Protein AF-D8R2T7-F1 (afdb_monomer)

Mean predicted aligned error: 18.32 Å

Organism: Selaginella moellendorffii (NCBI:txid88036)

Nearest PDB structures (foldseek):
  3bvo-assembly1_A  TM=9.386E-01  e=1.937E-04  Homo sapiens
  1fpo-assembly1_A  TM=8.663E-01  e=1.730E-04  Escherichia coli
  3uo2-assembly1_A  TM=8.868E-01  e=2.296E-04  Saccharomyces cerevisiae S288C
  3uo3-assembly2_B  TM=8.600E-01  e=2.169E-04  Saccharomyces cerevisiae S288C
  3uo3-assembly1_A  TM=9.373E-01  e=2.929E-03  Saccharomyces cerevisiae S288C

InterPro domains:
  IPR004640 Co-chaperone Hsc20 [PTHR14021] (2-124)
  IPR004640 Co-chaperone Hsc20 [TIGR00714] (3-123)
  IPR009073 Co-chaperone HscB, C-terminal oligomerisation domain [PF07743] (50-120)
  IPR036386 HscB, C-terminal domain superfamily [G3DSA:1.20.1280.20] (43-125)
  IPR036386 HscB, C-terminal domain superfamily [SSF47144] (43-126)
  IPR036869 Chaperone J-domain superfamily [G3DSA:1.10.287.110] (1-42)

Solvent-accessible surface area (backbone atoms only — not comparable to full-atom values): 14308 Å² total; per-residue (Å²): 132,82,53,73,71,56,51,50,54,52,50,53,53,52,48,51,54,52,49,53,49,58,35,64,70,36,70,64,53,33,51,53,52,52,36,44,73,73,71,44,83,74,63,88,82,58,74,77,80,49,68,69,59,45,52,54,51,50,54,51,50,52,52,58,68,71,54,83,50,69,66,61,50,50,54,51,42,52,55,42,50,52,53,39,52,52,33,52,51,52,24,56,52,22,58,73,69,67,36,62,67,62,25,49,53,26,50,54,54,38,52,52,41,50,50,52,45,50,54,49,52,53,55,53,50,53,53,50,51,52,54,53,54,51,50,50,51,56,49,53,51,55,51,47,63,53,45,53,76,67,47,67,86,63,77,85,74,84,90,85,78,90,76,90,82,78,93,80,86,84,89,78,88,76,92,73,85,83,73,88,74,80,83,78,84,81,75,90,75,90,74,82,82,80,62,77,69,62,69,58,60,61,67,77,72,63,78,69,95,84,74,86,79,56,76,71,56,58,54,56,54,60,61,56,64,70,70,77,77,123

Sequence (230 aa):
MKSSKEQEYSADQSSQVINAYQVLLKPLSRATYLLETFGVDVEEEGTVTDPEILMEVMEMQETISSCSDSNKLQALKEKSHSRMLDYQKTFAEAMKRSDLDAAKEAVQRMSYFHRIINTIIQKLSRKLCATFQCNKKKRSSRTKQMLERILEPVVLLQPLLLLDPPLYELSIEGEGAIGVGGVPKETKNKKQPLGLQEVFGFALTWPKSGESISLSEVKKLSSRSNRSVE

pLDDT: mean 70.03, std 22.51, range [30.61, 96.19]

Radius of gyration: 30.17 Å; Cα contacts (8 Å, |Δi|>4): 77; chains: 1; bounding box: 93×41×63 Å

Secondary structure (DSSP, 8-state):
---HHHHHHHHHHHHHHHHHHHHHHSHHHHHHHHHHHTT----TT-----HHHHHHHHHHHHHHHH---HHHHHHHHHHHHHHHHHHHHHHHHHHHTT-HHHHHHHHHHHHHHHHHHHHHHHHHHHHHHHHHHHHHHHHHHHHHHHHHHHHTTTTTS-----------------------PPPP-------PPPPHHHHHHHHTSPPPTT----HHHHHHHHHHHTTS--

Structure (mmCIF, N/CA/C/O backbone):
data_AF-D8R2T7-F1
#
_entry.id   AF-D8R2T7-F1
#
loop_
_atom_site.group_PDB
_atom_site.id
_atom_site.type_symbol
_atom_site.label_atom_id
_atom_site.label_alt_id
_atom_site.label_comp_id
_atom_site.label_asym_id
_atom_site.label_entity_id
_atom_site.label_seq_id
_atom_site.pdbx_PDB_ins_code
_atom_site.Cartn_x
_atom_site.Cartn_y
_atom_site.Cartn_z
_atom_site.occupancy
_atom_site.B_iso_or_equiv
_atom_site.auth_seq_id
_atom_site.auth_comp_id
_atom_site.auth_asym_id
_atom_site.auth_atom_id
_atom_site.pdbx_PDB_model_num
ATOM 1 N N . MET A 1 1 ? -3.024 8.366 43.008 1.00 64.31 1 MET A N 1
ATOM 2 C CA . MET A 1 1 ? -2.487 7.691 41.805 1.00 64.31 1 MET A CA 1
ATOM 3 C C . MET A 1 1 ? -3.535 6.709 41.304 1.00 64.31 1 MET A C 1
ATOM 5 O O . MET A 1 1 ? -4.256 6.178 42.138 1.00 64.31 1 MET A O 1
ATOM 9 N N . LYS A 1 2 ? -3.677 6.523 39.987 1.00 75.31 2 LYS A N 1
ATOM 10 C CA . LYS A 1 2 ? -4.661 5.587 39.407 1.00 75.31 2 LYS A CA 1
ATOM 11 C C . LYS A 1 2 ? -4.311 4.139 39.764 1.00 75.31 2 LYS A C 1
ATOM 13 O O . LYS A 1 2 ? -3.125 3.836 39.897 1.00 75.31 2 LYS A O 1
ATOM 18 N N . SER A 1 3 ? -5.312 3.268 39.896 1.00 90.44 3 SER A N 1
ATOM 19 C CA . SER A 1 3 ? -5.106 1.840 40.198 1.00 90.44 3 SER A CA 1
ATOM 20 C C . SER A 1 3 ? -4.360 1.135 39.058 1.00 90.44 3 SER A C 1
ATOM 22 O O . SER A 1 3 ? -4.561 1.484 37.899 1.00 90.44 3 SER A O 1
ATOM 24 N N . SER A 1 4 ? -3.532 0.127 39.356 1.00 89.75 4 SER A N 1
ATOM 25 C CA . SER A 1 4 ? -2.781 -0.638 38.339 1.00 89.75 4 SER A CA 1
ATOM 26 C C . SER A 1 4 ? -3.697 -1.199 37.241 1.00 89.75 4 SER A C 1
ATOM 28 O O . SER A 1 4 ? -3.397 -1.059 36.060 1.00 89.75 4 SER A O 1
ATOM 30 N N . LYS A 1 5 ? -4.878 -1.699 37.618 1.00 90.81 5 LYS A N 1
ATOM 31 C CA . LYS A 1 5 ? -5.877 -2.219 36.675 1.00 90.81 5 LYS A CA 1
ATOM 32 C C . LYS A 1 5 ? -6.488 -1.133 35.781 1.00 90.81 5 LYS A C 1
ATOM 34 O O . LYS A 1 5 ? -6.787 -1.368 34.619 1.00 90.81 5 LYS A O 1
ATOM 39 N N . GLU A 1 6 ? -6.660 0.076 36.313 1.00 91.69 6 GLU A N 1
ATOM 40 C CA . GLU A 1 6 ? -7.132 1.232 35.539 1.00 91.69 6 GLU A CA 1
ATOM 41 C C . GLU A 1 6 ? -6.055 1.722 34.560 1.00 91.69 6 GLU A C 1
ATOM 43 O O . GLU A 1 6 ? -6.371 2.123 33.442 1.00 91.69 6 GLU A O 1
ATOM 48 N N . GLN A 1 7 ? -4.780 1.668 34.962 1.00 91.75 7 GLN A N 1
ATOM 49 C CA . GLN A 1 7 ? -3.654 2.006 34.091 1.00 91.75 7 GLN A CA 1
ATOM 50 C C . GLN A 1 7 ? -3.533 1.022 32.923 1.00 91.75 7 GLN A C 1
ATOM 52 O O . GLN A 1 7 ? -3.373 1.467 31.791 1.00 91.75 7 GLN A O 1
ATOM 57 N N . GLU A 1 8 ? -3.674 -0.279 33.185 1.00 93.62 8 GLU A N 1
ATOM 58 C CA . GLU A 1 8 ? -3.660 -1.336 32.166 1.00 93.62 8 GLU A CA 1
ATOM 59 C C . GLU A 1 8 ? -4.801 -1.154 31.157 1.00 93.62 8 GLU A C 1
ATOM 61 O O . GLU A 1 8 ? -4.544 -0.957 29.971 1.00 93.62 8 GLU A O 1
ATOM 66 N N . TYR A 1 9 ? -6.052 -1.048 31.623 1.00 94.38 9 TYR A N 1
ATOM 67 C CA . TYR A 1 9 ? -7.187 -0.797 30.727 1.00 94.38 9 TYR A CA 1
ATOM 68 C C . TYR A 1 9 ? -7.039 0.503 29.932 1.00 94.38 9 TYR A C 1
ATOM 70 O O . TYR A 1 9 ? -7.391 0.560 28.753 1.00 94.38 9 TYR A O 1
ATOM 78 N N . SER A 1 10 ? -6.522 1.565 30.555 1.00 93.62 10 SER A N 1
ATOM 79 C CA . SER A 1 10 ? -6.279 2.829 29.860 1.00 93.62 10 SER A CA 1
ATOM 80 C C . SER A 1 10 ? -5.204 2.687 28.780 1.00 93.62 10 SER A C 1
ATOM 82 O O . SER A 1 10 ? -5.339 3.302 27.720 1.00 93.62 10 SER A O 1
ATOM 84 N N . ALA A 1 11 ? -4.142 1.920 29.035 1.00 93.50 11 ALA A N 1
ATOM 85 C CA . ALA A 1 11 ? -3.083 1.660 28.068 1.00 93.50 11 ALA A CA 1
ATOM 86 C C . ALA A 1 11 ? -3.607 0.823 26.892 1.00 93.50 11 ALA A C 1
ATOM 88 O O . ALA A 1 11 ? -3.391 1.200 25.739 1.00 93.50 11 ALA A O 1
ATOM 89 N N . ASP A 1 12 ? -4.386 -0.222 27.172 1.00 95.81 12 ASP A N 1
ATOM 90 C CA . ASP A 1 12 ? -4.986 -1.089 26.157 1.00 95.81 12 ASP A CA 1
ATOM 91 C C . ASP A 1 12 ? -5.914 -0.309 25.229 1.00 95.81 12 ASP A C 1
ATOM 93 O O . ASP A 1 12 ? -5.755 -0.351 24.008 1.00 95.81 12 ASP A O 1
ATOM 97 N N . GLN A 1 13 ? -6.839 0.472 25.789 1.00 95.00 13 GLN A N 1
ATOM 98 C CA . GLN A 1 13 ? -7.761 1.294 25.003 1.00 95.00 13 GLN A CA 1
ATOM 99 C C . GLN A 1 13 ? -7.020 2.347 24.172 1.00 95.00 13 GLN A C 1
ATOM 101 O O . GLN A 1 13 ? -7.340 2.563 23.003 1.00 95.00 13 GLN A O 1
ATOM 106 N N . SER A 1 14 ? -5.977 2.961 24.738 1.00 95.50 14 SER A N 1
ATOM 107 C CA . SER A 1 14 ? -5.137 3.904 23.991 1.00 95.50 14 SER A CA 1
ATOM 108 C C . SER A 1 14 ? -4.432 3.212 22.822 1.00 95.50 14 SER A C 1
ATOM 110 O O . SER A 1 14 ? -4.383 3.761 21.721 1.00 95.50 14 SER A O 1
ATOM 112 N N . SER A 1 15 ? -3.938 1.988 23.029 1.00 95.50 15 SER A N 1
ATOM 113 C CA . SER A 1 15 ? -3.302 1.196 21.975 1.00 95.50 15 SER A CA 1
ATOM 114 C C . SER A 1 15 ? -4.281 0.856 20.846 1.00 95.50 15 SER A C 1
ATOM 116 O O . SER A 1 15 ? -3.937 1.014 19.676 1.00 95.50 15 SER A O 1
ATOM 118 N N . GLN A 1 16 ? -5.527 0.489 21.172 1.00 95.50 16 GLN A N 1
ATOM 119 C CA . GLN A 1 16 ? -6.563 0.172 20.185 1.00 95.50 16 GLN A CA 1
ATOM 120 C C . GLN A 1 16 ? -6.889 1.378 19.302 1.00 95.50 16 GLN A C 1
ATOM 122 O O . GLN A 1 16 ? -6.947 1.249 18.079 1.00 95.50 16 GLN A O 1
ATOM 127 N N . VAL A 1 17 ? -7.030 2.565 19.899 1.00 96.19 17 VAL A N 1
ATOM 128 C CA . VAL A 1 17 ? -7.274 3.809 19.153 1.00 96.19 17 VAL A CA 1
ATOM 129 C C . VAL A 1 17 ? -6.107 4.128 18.219 1.00 96.19 17 VAL A C 1
ATOM 131 O O . VAL A 1 17 ? -6.325 4.469 17.056 1.00 96.19 17 VAL A O 1
ATOM 134 N N . ILE A 1 18 ? -4.868 3.986 18.695 1.00 95.38 18 ILE A N 1
ATOM 135 C CA . ILE A 1 18 ? -3.670 4.218 17.877 1.00 95.38 18 ILE A CA 1
ATOM 136 C C . ILE A 1 18 ? -3.614 3.225 16.713 1.00 95.38 18 ILE A C 1
ATOM 138 O O . ILE A 1 18 ? -3.347 3.628 15.581 1.00 95.38 18 ILE A O 1
ATOM 142 N N . ASN A 1 19 ? -3.902 1.950 16.963 1.00 93.81 19 ASN A N 1
ATOM 143 C CA . ASN A 1 19 ? -3.900 0.914 15.934 1.00 93.81 19 ASN A CA 1
ATOM 144 C C . ASN A 1 19 ? -4.968 1.188 14.869 1.00 93.81 19 ASN A C 1
ATOM 146 O O . ASN A 1 19 ? -4.650 1.219 13.680 1.00 93.81 19 ASN A O 1
ATOM 150 N N . ALA A 1 20 ? -6.206 1.481 15.279 1.00 94.62 20 ALA A N 1
ATOM 151 C CA . ALA A 1 20 ? -7.285 1.844 14.362 1.00 94.62 20 ALA A CA 1
ATOM 152 C C . ALA A 1 20 ? -6.915 3.075 13.521 1.00 94.62 20 ALA A C 1
ATOM 154 O O . ALA A 1 20 ? -7.094 3.084 12.302 1.00 94.62 20 ALA A O 1
ATOM 155 N N . TYR A 1 21 ? -6.320 4.090 14.149 1.00 95.44 21 TYR A N 1
ATOM 156 C CA . TYR A 1 21 ? -5.827 5.268 13.446 1.00 95.44 21 TYR A CA 1
ATOM 157 C C . TYR A 1 21 ? -4.768 4.909 12.392 1.00 95.44 21 TYR A C 1
ATOM 159 O O . TYR A 1 21 ? -4.873 5.344 11.246 1.00 95.44 21 TYR A O 1
ATOM 167 N N . GLN A 1 22 ? -3.774 4.084 12.735 1.00 93.38 22 GLN A N 1
ATOM 168 C CA . GLN A 1 22 ? -2.722 3.672 11.799 1.00 93.38 22 GLN A CA 1
ATOM 169 C C . GLN A 1 22 ? -3.266 2.888 10.597 1.00 93.38 22 GLN A C 1
ATOM 171 O O . GLN A 1 22 ? -2.797 3.105 9.475 1.00 93.38 22 GLN A O 1
ATOM 176 N N . VAL A 1 23 ? -4.255 2.016 10.818 1.00 92.94 23 VAL A N 1
ATOM 177 C CA . VAL A 1 23 ? -4.920 1.241 9.757 1.00 92.94 23 VAL A CA 1
ATOM 178 C C . VAL A 1 23 ? -5.700 2.164 8.822 1.00 92.94 23 VAL A C 1
ATOM 180 O O . VAL A 1 23 ? -5.522 2.105 7.607 1.00 92.94 23 VAL A O 1
ATOM 183 N N . LEU A 1 24 ? -6.514 3.070 9.369 1.00 94.00 24 LEU A N 1
ATOM 184 C CA . LEU A 1 24 ? -7.375 3.956 8.578 1.00 94.00 24 LEU A CA 1
ATOM 185 C C . LEU A 1 24 ? -6.608 5.069 7.846 1.00 94.00 24 LEU A C 1
ATOM 187 O O . LEU A 1 24 ? -7.094 5.599 6.839 1.00 94.00 24 LEU A O 1
ATOM 191 N N . LEU A 1 25 ? -5.413 5.418 8.330 1.00 93.88 25 LEU A N 1
ATOM 192 C CA . LEU A 1 25 ? -4.555 6.445 7.739 1.00 93.88 25 LEU A CA 1
ATOM 193 C C . LEU A 1 25 ? -3.968 6.009 6.390 1.00 93.88 25 LEU A C 1
ATOM 195 O O . LEU A 1 25 ? -3.890 6.811 5.458 1.00 93.88 25 LEU A O 1
ATOM 199 N N . LYS A 1 26 ? -3.531 4.751 6.272 1.00 91.75 26 LYS A N 1
ATOM 200 C CA . LYS A 1 26 ? -2.878 4.241 5.059 1.00 91.75 26 LYS A CA 1
ATOM 201 C C . LYS A 1 26 ? -3.930 3.711 4.078 1.00 91.75 26 LYS A C 1
ATOM 203 O O . LYS A 1 26 ? -4.723 2.858 4.463 1.00 91.75 26 LYS A O 1
ATOM 208 N N . PRO A 1 27 ? -3.924 4.128 2.797 1.00 92.19 27 PRO A N 1
ATOM 209 C CA . PRO A 1 27 ? -4.962 3.729 1.845 1.00 92.19 27 PRO A CA 1
ATOM 210 C C . PRO A 1 27 ? -4.987 2.219 1.581 1.00 92.19 27 PRO A C 1
ATOM 212 O O . PRO A 1 27 ? -6.070 1.669 1.435 1.00 92.19 27 PRO A O 1
ATOM 215 N N . LEU A 1 28 ? -3.822 1.557 1.561 1.00 92.44 28 LEU A N 1
ATOM 216 C CA . LEU A 1 28 ? -3.728 0.105 1.383 1.00 92.44 28 LEU A CA 1
ATOM 217 C C . LEU A 1 28 ? -4.307 -0.646 2.590 1.00 92.44 28 LEU A C 1
ATOM 219 O O . LEU A 1 28 ? -5.241 -1.414 2.420 1.00 92.44 28 LEU A O 1
ATOM 223 N N . SER A 1 29 ? -3.825 -0.357 3.805 1.00 92.38 29 SER A N 1
ATOM 224 C CA . SER A 1 29 ? -4.319 -0.992 5.038 1.00 92.38 29 SER A CA 1
ATOM 225 C C . SER A 1 29 ? -5.812 -0.747 5.259 1.00 92.38 29 SER A C 1
ATOM 227 O O . SER A 1 29 ? -6.541 -1.658 5.632 1.00 92.38 29 SER A O 1
ATOM 229 N N . ARG A 1 30 ? -6.292 0.466 4.959 1.00 94.81 30 ARG A N 1
ATOM 230 C CA . ARG A 1 30 ? -7.720 0.786 4.991 1.00 94.81 30 ARG A CA 1
ATOM 231 C C . ARG A 1 30 ? -8.515 -0.049 3.989 1.00 94.81 30 ARG A C 1
ATOM 233 O O . ARG A 1 30 ? -9.594 -0.510 4.333 1.00 94.81 30 ARG A O 1
ATOM 240 N N . ALA A 1 31 ? -8.021 -0.215 2.763 1.00 93.31 31 ALA A N 1
ATOM 241 C CA . ALA A 1 31 ? -8.708 -0.999 1.741 1.00 93.31 31 ALA A CA 1
ATOM 242 C C . ALA A 1 31 ? -8.787 -2.488 2.119 1.00 93.31 31 ALA A C 1
ATOM 244 O O . ALA A 1 31 ? -9.866 -3.068 2.025 1.00 93.31 31 ALA A O 1
ATOM 245 N N . THR A 1 32 ? -7.693 -3.067 2.626 1.00 92.44 32 THR A N 1
ATOM 246 C CA . THR A 1 32 ? -7.664 -4.442 3.150 1.00 92.44 32 THR A CA 1
ATOM 247 C C . THR A 1 32 ? -8.664 -4.624 4.292 1.00 92.44 32 THR A C 1
ATOM 249 O O . THR A 1 32 ? -9.537 -5.479 4.205 1.00 92.44 32 THR A O 1
ATOM 252 N N . TYR A 1 33 ? -8.632 -3.746 5.300 1.00 93.50 33 TYR A N 1
ATOM 253 C CA . TYR A 1 33 ? -9.554 -3.801 6.441 1.00 93.50 33 TYR A CA 1
ATOM 254 C C . TYR A 1 33 ? -11.031 -3.685 6.029 1.00 93.50 33 TYR A C 1
ATOM 256 O O . TYR A 1 33 ? -11.912 -4.345 6.586 1.00 93.50 33 TYR A O 1
ATOM 264 N N . LEU A 1 34 ? -11.326 -2.843 5.033 1.00 93.25 34 LEU A N 1
ATOM 265 C CA . LEU A 1 34 ? -12.677 -2.745 4.489 1.00 93.25 34 LEU A CA 1
ATOM 266 C C . LEU A 1 34 ? -13.114 -4.079 3.874 1.00 93.25 34 LEU A C 1
ATOM 268 O O . LEU A 1 34 ? -14.211 -4.530 4.181 1.00 93.25 34 LEU A O 1
ATOM 272 N N . LEU A 1 35 ? -12.272 -4.730 3.069 1.00 92.12 35 LEU A N 1
ATOM 273 C CA . LEU A 1 35 ? -12.588 -6.035 2.472 1.00 92.12 35 LEU A CA 1
ATOM 274 C C . LEU A 1 35 ? -12.759 -7.140 3.523 1.00 92.12 35 LEU A C 1
ATOM 276 O O . LEU A 1 35 ? -13.721 -7.905 3.438 1.00 92.12 35 LEU A O 1
ATOM 280 N N . GLU A 1 36 ? -11.916 -7.157 4.558 1.00 92.00 36 GLU A N 1
ATOM 281 C CA . GLU A 1 36 ? -12.051 -8.070 5.701 1.00 92.00 36 GLU A CA 1
ATOM 282 C C . GLU A 1 36 ? -13.411 -7.910 6.393 1.00 92.00 36 GLU A C 1
ATOM 284 O O . GLU A 1 36 ? -14.061 -8.896 6.741 1.00 92.00 36 GLU A O 1
ATOM 289 N N . THR A 1 37 ? -13.891 -6.668 6.528 1.00 91.25 37 THR A N 1
ATOM 290 C CA . THR A 1 37 ? -15.213 -6.370 7.107 1.00 91.25 37 THR A CA 1
ATOM 291 C C . THR A 1 37 ? -16.355 -6.949 6.259 1.00 91.25 37 THR A C 1
ATOM 293 O O . THR A 1 37 ? -17.383 -7.352 6.802 1.00 91.25 37 THR A O 1
ATOM 296 N N . PHE A 1 38 ? -16.173 -7.051 4.939 1.00 89.81 38 PHE A N 1
ATOM 297 C CA . PHE A 1 38 ? -17.111 -7.716 4.023 1.00 89.81 38 PHE A CA 1
ATOM 298 C C . PHE A 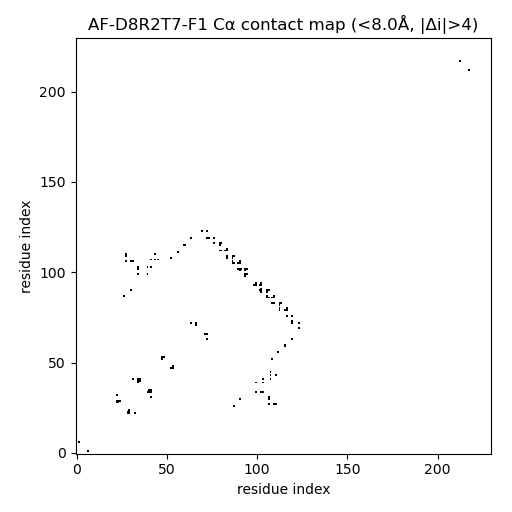1 38 ? -16.917 -9.242 3.949 1.00 89.81 38 PHE A C 1
ATOM 300 O O . PHE A 1 38 ? -17.612 -9.911 3.186 1.00 89.81 38 PHE A O 1
ATOM 307 N N . GLY A 1 39 ? -16.011 -9.812 4.751 1.00 88.50 39 GLY A N 1
ATOM 308 C CA . GLY A 1 39 ? -15.727 -11.247 4.783 1.00 88.50 39 GLY A CA 1
ATOM 309 C C . GLY A 1 39 ? -14.828 -11.734 3.646 1.00 88.50 39 GLY A C 1
ATOM 310 O O . GLY A 1 39 ? -14.713 -12.943 3.445 1.00 88.50 39 GLY A O 1
ATOM 311 N N . VAL A 1 40 ? -14.197 -10.817 2.907 1.00 85.31 40 VAL A N 1
ATOM 312 C CA . VAL A 1 40 ? -13.214 -11.137 1.871 1.00 85.31 40 VAL A CA 1
ATOM 313 C C . VAL A 1 40 ? -11.828 -11.015 2.476 1.00 85.31 40 VAL A C 1
ATOM 315 O O . VAL A 1 40 ? -11.336 -9.916 2.712 1.00 85.31 40 VAL A O 1
ATOM 318 N N . ASP A 1 41 ? -11.196 -12.161 2.707 1.00 79.06 41 ASP A N 1
ATOM 319 C CA . ASP A 1 41 ? -9.811 -12.192 3.156 1.00 79.06 41 ASP A CA 1
ATOM 320 C C . ASP A 1 41 ? -8.876 -11.945 1.963 1.00 79.06 41 ASP A C 1
ATOM 322 O O . ASP A 1 41 ? -8.976 -12.592 0.905 1.00 79.06 41 ASP A O 1
ATOM 326 N N . VAL A 1 42 ? -7.995 -10.962 2.117 1.00 73.94 42 VAL A N 1
ATOM 327 C CA . VAL A 1 42 ? -6.965 -10.630 1.138 1.00 73.94 42 VAL A CA 1
ATOM 328 C C . VAL A 1 42 ? -5.643 -11.008 1.768 1.00 73.94 42 VAL A C 1
ATOM 330 O O . VAL A 1 42 ? -5.071 -10.235 2.530 1.00 73.94 42 VAL A O 1
ATOM 333 N N . GLU A 1 43 ? -5.149 -12.200 1.434 1.00 68.94 43 GLU A N 1
ATOM 334 C CA . GLU A 1 43 ? -3.806 -12.604 1.836 1.00 68.94 43 GLU A CA 1
ATOM 335 C C . GLU A 1 43 ? -2.801 -11.557 1.349 1.00 68.94 43 GLU A C 1
ATOM 337 O O . GLU A 1 43 ? -2.569 -11.403 0.146 1.00 68.94 43 GLU A O 1
ATOM 342 N N . GLU A 1 44 ? -2.188 -10.834 2.288 1.00 59.53 44 GLU A N 1
ATOM 343 C CA . GLU A 1 44 ? -1.161 -9.844 1.968 1.00 59.53 44 GLU A CA 1
ATOM 344 C C . GLU A 1 44 ? 0.027 -10.509 1.255 1.00 59.53 44 GLU A C 1
ATOM 346 O O . GLU A 1 44 ? 0.647 -9.899 0.387 1.00 59.53 44 GLU A O 1
ATOM 351 N N . GLU A 1 45 ? 0.321 -11.778 1.557 1.00 56.69 45 GLU A N 1
ATOM 352 C CA . GLU A 1 45 ? 1.366 -12.595 0.919 1.00 56.69 45 GLU A CA 1
ATOM 353 C C . GLU A 1 45 ? 0.898 -13.350 -0.335 1.00 56.69 45 GLU A C 1
ATOM 355 O O . GLU A 1 45 ? 1.660 -14.141 -0.892 1.00 56.69 45 GLU A O 1
ATOM 360 N N . GLY A 1 46 ? -0.318 -13.078 -0.818 1.00 54.00 46 GLY A N 1
ATOM 361 C CA . GLY A 1 46 ? -0.899 -13.742 -1.979 1.00 54.00 46 GLY A CA 1
ATOM 362 C C . GLY A 1 46 ? 0.048 -13.744 -3.182 1.00 54.00 46 GLY A C 1
ATOM 363 O O . GLY A 1 46 ? 0.495 -12.694 -3.666 1.00 54.00 46 GLY A O 1
ATOM 364 N N . THR A 1 47 ? 0.358 -14.952 -3.658 1.00 56.25 47 THR A N 1
ATOM 365 C CA . THR A 1 47 ? 1.104 -15.171 -4.902 1.00 56.25 47 THR A CA 1
ATOM 366 C C . THR A 1 47 ? 0.368 -14.451 -6.028 1.00 56.25 47 THR A C 1
ATOM 368 O O . THR A 1 47 ? -0.854 -14.551 -6.113 1.00 56.25 47 THR A O 1
ATOM 371 N N . VAL A 1 48 ? 1.091 -13.700 -6.868 1.00 60.81 48 VAL A N 1
ATOM 372 C CA . VAL A 1 48 ? 0.499 -13.041 -8.041 1.00 60.81 48 VAL A CA 1
ATOM 373 C C . VAL A 1 48 ? -0.114 -14.131 -8.919 1.00 60.81 48 VAL A C 1
ATOM 375 O O . VAL A 1 48 ? 0.612 -14.903 -9.540 1.00 60.81 48 VAL A O 1
ATOM 378 N N . THR A 1 49 ? -1.440 -14.237 -8.929 1.00 65.56 49 THR A N 1
ATOM 379 C CA . THR A 1 49 ? -2.149 -15.226 -9.750 1.00 65.56 49 THR A CA 1
ATOM 380 C C . THR A 1 49 ? -2.344 -14.739 -11.180 1.00 65.56 49 THR A C 1
ATOM 382 O O . THR A 1 49 ? -2.490 -15.556 -12.083 1.00 65.56 49 THR A O 1
ATOM 385 N N . ASP A 1 50 ? -2.320 -13.422 -11.390 1.00 76.56 50 ASP A N 1
ATOM 386 C CA . ASP A 1 50 ? -2.479 -12.807 -12.703 1.00 76.56 50 ASP A CA 1
ATOM 387 C C . ASP A 1 50 ? -1.130 -12.742 -13.454 1.00 76.56 50 ASP A C 1
ATOM 389 O O . ASP A 1 50 ? -0.217 -12.018 -13.029 1.00 76.56 50 ASP A O 1
ATOM 393 N N . PRO A 1 51 ? -0.973 -13.475 -14.573 1.00 80.69 51 PRO A N 1
ATOM 394 C CA . PRO A 1 51 ? 0.263 -13.476 -15.349 1.00 80.69 51 PRO A CA 1
ATOM 395 C C . PRO A 1 51 ? 0.621 -12.093 -15.910 1.00 80.69 51 PRO A C 1
ATOM 397 O O . PRO A 1 51 ? 1.808 -11.806 -16.075 1.00 80.69 51 PRO A O 1
ATOM 400 N N . GLU A 1 52 ? -0.359 -11.222 -16.1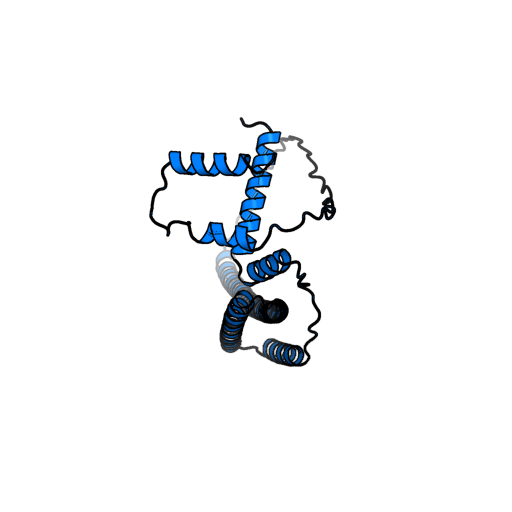72 1.00 81.25 52 GLU A N 1
ATOM 401 C CA . GLU A 1 52 ? -0.109 -9.878 -16.705 1.00 81.25 52 GLU A CA 1
ATOM 402 C C . GLU A 1 52 ? 0.608 -9.002 -15.669 1.00 81.25 52 GLU A C 1
ATOM 404 O O . GLU A 1 52 ? 1.662 -8.425 -15.951 1.00 81.25 52 GLU A O 1
ATOM 409 N N . ILE A 1 53 ? 0.105 -8.996 -14.431 1.00 76.56 53 ILE A N 1
ATOM 410 C CA . ILE A 1 53 ? 0.733 -8.282 -13.310 1.00 76.56 53 ILE A CA 1
ATOM 411 C C . ILE A 1 53 ? 2.124 -8.845 -13.026 1.00 76.56 53 ILE A C 1
ATOM 413 O O . ILE A 1 53 ? 3.053 -8.087 -12.745 1.00 76.56 53 ILE A O 1
ATOM 417 N N . LEU A 1 54 ? 2.286 -10.170 -13.069 1.00 83.88 54 LEU A N 1
ATOM 418 C CA . LEU A 1 54 ? 3.557 -10.803 -12.732 1.00 83.88 54 LEU A CA 1
ATOM 419 C C . LEU A 1 54 ? 4.673 -10.352 -13.680 1.00 83.88 54 LEU A C 1
ATOM 421 O O . LEU A 1 54 ? 5.748 -9.973 -13.213 1.00 83.88 54 LEU A O 1
ATOM 425 N N . MET A 1 55 ? 4.406 -10.337 -14.989 1.00 86.00 55 MET A N 1
ATOM 426 C CA . MET A 1 55 ? 5.362 -9.836 -15.980 1.00 86.00 55 MET A CA 1
ATOM 427 C C . MET A 1 55 ? 5.717 -8.369 -15.727 1.00 86.00 55 MET A C 1
ATOM 429 O O . MET A 1 55 ? 6.897 -8.021 -15.695 1.00 86.00 55 MET A O 1
ATOM 433 N N . GLU A 1 56 ? 4.716 -7.524 -15.467 1.00 84.38 56 GLU A N 1
ATOM 434 C CA . GLU A 1 56 ? 4.922 -6.101 -15.187 1.00 84.38 56 GLU A CA 1
ATOM 435 C C . GLU A 1 56 ? 5.800 -5.887 -13.941 1.00 84.38 56 GLU A C 1
ATOM 437 O O . GLU A 1 56 ? 6.717 -5.062 -13.928 1.00 84.38 56 GLU A O 1
ATOM 442 N N . VAL A 1 57 ? 5.550 -6.657 -12.878 1.00 84.75 57 VAL A N 1
ATOM 443 C CA . VAL A 1 57 ? 6.320 -6.600 -11.631 1.00 84.75 57 VAL A CA 1
ATOM 444 C C . VAL A 1 57 ? 7.759 -7.049 -11.857 1.00 84.75 57 VAL A C 1
ATOM 446 O O . VAL A 1 57 ? 8.673 -6.392 -11.355 1.00 84.75 57 VAL A O 1
ATOM 449 N N . MET A 1 58 ? 7.979 -8.125 -12.612 1.00 85.94 58 MET A N 1
ATOM 450 C CA . MET A 1 58 ? 9.323 -8.608 -12.935 1.00 85.94 58 MET A CA 1
ATOM 451 C C . MET A 1 58 ? 10.114 -7.576 -13.746 1.00 85.94 58 MET A C 1
ATOM 453 O O . MET A 1 58 ? 11.242 -7.250 -13.373 1.00 85.94 58 MET A O 1
ATOM 457 N N . GLU A 1 59 ? 9.513 -6.991 -14.784 1.00 87.69 59 GLU A N 1
ATOM 458 C CA . GLU A 1 59 ? 10.140 -5.944 -15.602 1.00 87.69 59 GLU A CA 1
ATOM 459 C C . GLU A 1 59 ? 10.497 -4.709 -14.756 1.00 87.69 59 GLU A C 1
ATOM 461 O O . GLU A 1 59 ? 11.607 -4.161 -14.831 1.00 87.69 59 GLU A O 1
ATOM 466 N N . MET A 1 60 ? 9.580 -4.282 -13.882 1.00 87.44 60 MET A N 1
ATOM 467 C CA . MET A 1 60 ? 9.839 -3.185 -12.952 1.00 87.44 60 MET A CA 1
ATOM 468 C C . MET A 1 60 ? 10.976 -3.525 -11.986 1.00 87.44 60 MET A C 1
ATOM 470 O O . MET A 1 60 ? 11.840 -2.681 -11.746 1.00 87.44 60 MET A O 1
ATOM 474 N N . GLN A 1 61 ? 11.022 -4.742 -11.443 1.00 88.25 61 GLN A N 1
ATOM 475 C CA . GLN A 1 61 ? 12.088 -5.182 -10.540 1.00 88.25 61 GLN A CA 1
ATOM 476 C C . GLN A 1 61 ? 13.454 -5.235 -11.232 1.00 88.25 61 GLN A C 1
ATOM 478 O O . GLN A 1 61 ? 14.443 -4.780 -10.650 1.00 88.25 61 GLN A O 1
ATOM 483 N N . GLU A 1 62 ? 13.523 -5.710 -12.473 1.00 88.31 62 GLU A N 1
ATOM 484 C CA . GLU A 1 62 ? 14.748 -5.697 -13.275 1.00 88.31 62 GLU A CA 1
ATOM 485 C C . GLU A 1 62 ? 15.226 -4.263 -13.535 1.00 88.31 62 GLU A C 1
ATOM 487 O O . GLU A 1 62 ? 16.398 -3.933 -13.311 1.00 88.31 62 GLU A O 1
ATOM 492 N N . THR A 1 63 ? 14.304 -3.372 -13.902 1.00 87.94 63 THR A N 1
ATOM 493 C CA . THR A 1 63 ? 14.586 -1.941 -14.082 1.00 87.94 63 THR A CA 1
ATOM 494 C C . THR A 1 63 ? 15.108 -1.315 -12.786 1.00 87.94 63 THR A C 1
ATOM 496 O O . THR A 1 63 ? 16.092 -0.572 -12.789 1.00 87.94 63 THR A O 1
ATOM 499 N N . ILE A 1 64 ? 14.501 -1.638 -11.640 1.00 89.94 64 ILE A N 1
ATOM 500 C CA . ILE A 1 64 ? 14.946 -1.152 -10.327 1.00 89.94 64 ILE A CA 1
ATOM 501 C C . ILE A 1 64 ? 16.329 -1.692 -9.997 1.00 89.94 64 ILE A C 1
ATOM 503 O O . ILE A 1 64 ? 17.138 -0.939 -9.459 1.00 89.94 64 ILE A O 1
ATOM 507 N N . SER A 1 65 ? 16.616 -2.960 -10.292 1.00 87.06 65 SER A N 1
ATOM 508 C CA . SER A 1 65 ? 17.896 -3.612 -10.003 1.00 87.06 65 SER A CA 1
ATOM 509 C C . SER A 1 65 ? 19.037 -3.009 -10.825 1.00 87.06 65 SER A C 1
ATOM 511 O O . SER A 1 65 ? 20.027 -2.543 -10.249 1.00 87.06 65 SER A O 1
ATOM 513 N N . SER A 1 66 ? 18.847 -2.893 -12.140 1.00 85.50 66 SER A N 1
ATOM 514 C CA . SER A 1 66 ? 19.826 -2.345 -13.088 1.00 85.50 66 SER A CA 1
ATOM 515 C C . SER A 1 66 ? 20.038 -0.833 -12.936 1.00 85.50 66 SER A C 1
ATOM 517 O O . SER A 1 66 ? 21.138 -0.322 -13.165 1.00 85.50 66 SER A O 1
ATOM 519 N N . CYS A 1 67 ? 19.025 -0.088 -12.481 1.00 86.12 67 CYS A N 1
ATOM 520 C CA . CYS A 1 67 ? 19.118 1.364 -12.387 1.00 86.12 67 CYS A CA 1
ATOM 521 C C . CYS A 1 67 ? 20.067 1.830 -11.267 1.00 86.12 67 CYS A C 1
ATOM 523 O O . CYS A 1 67 ? 19.794 1.711 -10.062 1.00 86.12 67 CYS A O 1
ATOM 525 N N . SER A 1 68 ? 21.179 2.442 -11.677 1.00 79.44 68 SER A N 1
ATOM 526 C CA . SER A 1 68 ? 22.188 3.042 -10.793 1.00 79.44 68 SER A CA 1
ATOM 527 C C . SER A 1 68 ? 22.013 4.552 -10.601 1.00 79.44 68 SER A C 1
ATOM 529 O O . SER A 1 68 ? 22.602 5.121 -9.681 1.00 79.44 68 SER A O 1
ATOM 531 N N . ASP A 1 69 ? 21.111 5.190 -11.344 1.00 87.25 69 ASP A N 1
ATOM 532 C CA . ASP A 1 69 ? 20.875 6.634 -11.269 1.00 87.25 69 ASP A CA 1
ATOM 533 C C . ASP A 1 69 ? 19.772 6.974 -10.260 1.00 87.25 69 ASP A C 1
ATOM 535 O O . ASP A 1 69 ? 18.671 6.426 -10.313 1.00 87.25 69 ASP A O 1
ATOM 539 N N . SER A 1 70 ? 20.042 7.899 -9.334 1.00 86.38 70 SER A N 1
ATOM 540 C CA . SER A 1 70 ? 19.048 8.322 -8.332 1.00 86.38 70 SER A CA 1
ATOM 541 C C . SER A 1 70 ? 17.864 9.070 -8.954 1.00 86.38 70 SER A C 1
ATOM 543 O O . SER A 1 70 ? 16.730 8.840 -8.546 1.00 86.38 70 SER A O 1
ATOM 545 N N . ASN A 1 71 ? 18.103 9.890 -9.983 1.00 88.50 71 ASN A N 1
ATOM 546 C CA . ASN A 1 71 ? 17.045 10.656 -10.654 1.00 88.50 71 ASN A CA 1
ATOM 547 C C . ASN A 1 71 ? 16.058 9.739 -11.393 1.00 88.50 71 ASN A C 1
ATOM 549 O O . ASN A 1 71 ? 14.849 9.915 -11.286 1.00 88.50 71 ASN A O 1
ATOM 553 N N . LYS A 1 72 ? 16.566 8.708 -12.083 1.00 89.19 72 LYS A N 1
ATOM 554 C CA . LYS A 1 72 ? 15.724 7.705 -12.754 1.00 89.19 72 LYS A CA 1
ATOM 555 C C . LYS A 1 72 ? 14.903 6.892 -11.748 1.00 89.19 72 LYS A C 1
ATOM 557 O O . LYS A 1 72 ? 13.722 6.660 -11.978 1.00 89.19 72 LYS A O 1
ATOM 562 N N . LEU A 1 73 ? 15.495 6.514 -10.608 1.00 89.75 73 LEU A N 1
ATOM 563 C CA . LEU A 1 73 ? 14.768 5.844 -9.521 1.00 89.75 73 LEU A CA 1
ATOM 564 C C . LEU A 1 73 ? 13.656 6.727 -8.936 1.00 89.75 73 LEU A C 1
ATOM 566 O O . LEU A 1 73 ? 12.581 6.223 -8.622 1.00 89.75 73 LEU A O 1
ATOM 570 N N . GLN A 1 74 ? 13.888 8.034 -8.803 1.00 91.06 74 GLN A N 1
ATOM 571 C CA . GLN A 1 74 ? 12.869 8.965 -8.323 1.00 91.06 74 GLN A CA 1
ATOM 572 C C . GLN A 1 74 ? 11.714 9.121 -9.323 1.00 91.06 74 GLN A C 1
ATOM 574 O O . GLN A 1 74 ? 10.559 9.002 -8.923 1.00 91.06 74 GLN A O 1
ATOM 579 N N . ALA A 1 75 ? 12.009 9.265 -10.616 1.00 91.69 75 ALA A N 1
ATOM 580 C CA . ALA A 1 75 ? 10.982 9.285 -11.659 1.00 91.69 75 ALA A CA 1
ATOM 581 C C . ALA A 1 75 ? 10.164 7.978 -11.686 1.00 91.69 75 ALA A C 1
ATOM 583 O O . ALA A 1 75 ? 8.939 7.997 -11.806 1.00 91.69 75 ALA A O 1
ATOM 584 N N . LEU A 1 76 ? 10.822 6.827 -11.501 1.00 91.06 76 LEU A N 1
ATOM 585 C CA . LEU A 1 76 ? 10.143 5.533 -11.410 1.00 91.06 76 LEU A CA 1
ATOM 586 C C . LEU A 1 76 ? 9.238 5.440 -10.173 1.00 91.06 76 LEU A C 1
ATOM 588 O O . LEU A 1 76 ? 8.128 4.910 -10.260 1.00 91.06 76 LEU A O 1
ATOM 592 N N . LYS A 1 77 ? 9.678 5.983 -9.031 1.00 92.88 77 LYS A N 1
ATOM 593 C CA . LYS A 1 77 ? 8.857 6.090 -7.818 1.00 92.88 77 LYS A CA 1
ATOM 594 C C . LYS A 1 77 ? 7.604 6.927 -8.075 1.00 92.88 77 LYS A C 1
ATOM 596 O O . LYS A 1 77 ? 6.520 6.515 -7.676 1.00 92.88 77 LYS A O 1
ATOM 601 N N . GLU A 1 78 ? 7.738 8.072 -8.737 1.00 93.81 78 GLU A N 1
ATOM 602 C CA . GLU A 1 78 ? 6.614 8.958 -9.065 1.00 93.81 78 GLU A CA 1
ATOM 603 C C . GLU A 1 78 ? 5.624 8.284 -10.023 1.00 93.81 78 GLU A C 1
ATOM 605 O O . GLU A 1 78 ? 4.423 8.271 -9.752 1.00 93.81 78 GLU A O 1
ATOM 610 N N . LYS A 1 79 ? 6.120 7.613 -11.072 1.00 91.94 79 LYS A N 1
ATOM 611 C CA . LYS A 1 79 ? 5.291 6.806 -11.982 1.00 91.94 79 LYS A CA 1
ATOM 612 C C . LYS A 1 79 ? 4.532 5.704 -11.236 1.00 91.94 79 LYS A C 1
ATOM 614 O O . LYS A 1 79 ? 3.331 5.535 -11.436 1.00 91.94 79 LYS A O 1
ATOM 619 N N . SER A 1 80 ? 5.218 4.986 -10.346 1.00 91.88 80 SER A N 1
ATOM 620 C CA . SER A 1 80 ? 4.616 3.928 -9.520 1.00 91.88 80 SER A CA 1
ATOM 621 C C . SER A 1 80 ? 3.554 4.488 -8.571 1.00 91.88 80 SER A C 1
ATOM 623 O O . SER A 1 80 ? 2.496 3.890 -8.395 1.00 91.88 80 SER A O 1
ATOM 625 N N . HIS A 1 81 ? 3.800 5.666 -7.993 1.00 93.12 81 HIS A N 1
ATOM 626 C CA . HIS A 1 81 ? 2.834 6.352 -7.140 1.00 93.12 81 HIS A CA 1
ATOM 627 C C . HIS A 1 81 ? 1.591 6.792 -7.923 1.00 93.12 81 HIS A C 1
ATOM 629 O O . HIS A 1 81 ? 0.481 6.634 -7.424 1.00 93.12 81 HIS A O 1
ATOM 635 N N . SER A 1 82 ? 1.752 7.292 -9.153 1.00 94.25 82 SER A N 1
ATOM 636 C CA . SER A 1 82 ? 0.621 7.622 -10.030 1.00 94.25 82 SER A CA 1
ATOM 637 C C . SER A 1 82 ? -0.253 6.397 -10.297 1.00 94.25 82 SER A C 1
ATOM 639 O O . SER A 1 82 ? -1.453 6.452 -10.053 1.00 94.25 82 SER A O 1
ATOM 641 N N . ARG A 1 83 ? 0.350 5.264 -10.688 1.00 91.38 83 ARG A N 1
ATOM 642 C CA . ARG A 1 83 ? -0.386 4.002 -10.891 1.00 91.38 83 ARG A CA 1
ATOM 643 C C . ARG A 1 83 ? -1.119 3.559 -9.627 1.00 91.38 83 ARG A C 1
ATOM 645 O O . ARG A 1 83 ? -2.283 3.184 -9.684 1.00 91.38 83 ARG A O 1
ATOM 652 N N . MET A 1 84 ? -0.470 3.665 -8.468 1.00 92.12 84 MET A N 1
ATOM 653 C CA . MET A 1 84 ? -1.093 3.350 -7.181 1.00 92.12 84 MET A CA 1
ATOM 654 C C . MET A 1 84 ? -2.324 4.228 -6.891 1.00 92.12 84 MET A C 1
ATOM 656 O O . MET A 1 84 ? -3.293 3.730 -6.323 1.00 92.12 84 MET A O 1
ATOM 660 N N . LEU A 1 85 ? -2.312 5.512 -7.270 1.00 94.25 85 LEU A N 1
ATOM 661 C CA . LEU A 1 85 ? -3.476 6.397 -7.136 1.00 94.25 85 LEU A CA 1
ATOM 662 C C . LEU A 1 85 ? -4.612 6.013 -8.087 1.00 94.25 85 LEU A C 1
ATOM 664 O O . LEU A 1 85 ? -5.777 6.125 -7.712 1.00 94.25 85 LEU A O 1
ATOM 668 N N . ASP A 1 86 ? -4.294 5.550 -9.291 1.00 94.81 86 ASP A N 1
ATOM 669 C CA . ASP A 1 86 ? -5.311 5.096 -10.237 1.00 94.81 86 ASP A CA 1
ATOM 670 C C . ASP A 1 86 ? -6.011 3.834 -9.720 1.00 94.81 86 ASP A C 1
ATOM 672 O O . ASP A 1 86 ? -7.238 3.803 -9.670 1.00 94.81 86 ASP A O 1
ATOM 676 N N . TYR A 1 87 ? -5.268 2.869 -9.169 1.00 93.19 87 TYR A N 1
ATOM 677 C CA . TYR A 1 87 ? -5.876 1.704 -8.514 1.00 93.19 87 TYR A CA 1
ATOM 678 C C . TYR A 1 87 ? -6.698 2.060 -7.271 1.00 93.19 87 TYR A C 1
ATOM 680 O O . TYR A 1 87 ? -7.715 1.419 -7.017 1.00 93.19 87 TYR A O 1
ATOM 688 N N . GLN A 1 88 ? -6.328 3.107 -6.524 1.00 94.88 88 GLN A N 1
ATOM 689 C CA . GLN A 1 88 ? -7.170 3.608 -5.429 1.00 94.88 88 GLN A CA 1
ATOM 690 C C . GLN A 1 88 ? -8.522 4.128 -5.932 1.00 94.88 88 GLN A C 1
ATOM 692 O O . GLN A 1 88 ? -9.537 3.935 -5.261 1.00 94.88 88 GLN A O 1
ATOM 697 N N . LYS A 1 89 ? -8.558 4.777 -7.103 1.00 95.88 89 LYS A N 1
ATOM 698 C CA . LYS A 1 89 ? -9.816 5.216 -7.726 1.00 95.88 89 LYS A CA 1
ATOM 699 C C . LYS A 1 89 ? -10.632 4.017 -8.193 1.00 95.88 89 LYS A C 1
ATOM 701 O O . LYS A 1 89 ? -11.808 3.943 -7.851 1.00 95.88 89 LYS A O 1
ATOM 706 N N . THR A 1 90 ? -10.004 3.057 -8.873 1.00 95.31 90 THR A N 1
ATOM 707 C CA . THR A 1 90 ? -10.659 1.812 -9.303 1.00 95.31 90 THR A CA 1
ATOM 708 C C . THR A 1 90 ? -11.257 1.062 -8.116 1.00 95.31 90 THR A C 1
ATOM 710 O O . THR A 1 90 ? -12.412 0.653 -8.169 1.00 95.31 90 THR A O 1
ATOM 713 N N . PHE A 1 91 ? -10.525 0.959 -7.003 1.00 95.44 91 PHE A N 1
ATOM 714 C CA . PHE A 1 91 ? -11.035 0.385 -5.759 1.00 95.44 91 PHE A CA 1
ATOM 715 C C . PHE A 1 91 ? -12.255 1.155 -5.238 1.00 95.44 91 PHE A C 1
ATOM 717 O O . PHE A 1 91 ? -13.282 0.558 -4.924 1.00 95.44 91 PHE A O 1
ATOM 724 N N . ALA A 1 92 ? -12.182 2.488 -5.178 1.00 95.50 92 ALA A N 1
ATOM 725 C CA . ALA A 1 92 ? -13.303 3.306 -4.724 1.00 95.50 92 ALA A CA 1
ATOM 726 C C . ALA A 1 92 ? -14.548 3.147 -5.615 1.00 95.50 92 ALA A C 1
ATOM 728 O O . ALA A 1 92 ? -15.672 3.192 -5.116 1.00 95.50 92 ALA A O 1
ATOM 729 N N . GLU A 1 93 ? -14.372 2.959 -6.922 1.00 96.19 93 GLU A N 1
ATOM 730 C CA . GLU A 1 93 ? -15.459 2.690 -7.865 1.00 96.19 93 GLU A CA 1
ATOM 731 C C . GLU A 1 93 ? -16.036 1.279 -7.709 1.00 96.19 93 GLU A C 1
ATOM 733 O O . GLU A 1 93 ? -17.259 1.135 -7.676 1.00 96.19 93 GLU A O 1
ATOM 738 N N . ALA A 1 94 ? -15.190 0.261 -7.542 1.00 95.12 94 ALA A N 1
ATOM 739 C CA . ALA A 1 94 ? -15.609 -1.118 -7.290 1.00 95.12 94 ALA A CA 1
ATOM 740 C C . ALA A 1 94 ? -16.433 -1.225 -5.996 1.00 95.12 94 ALA A C 1
ATOM 742 O O . ALA A 1 94 ? -17.539 -1.767 -5.999 1.00 95.12 94 ALA A O 1
ATOM 743 N N . MET A 1 95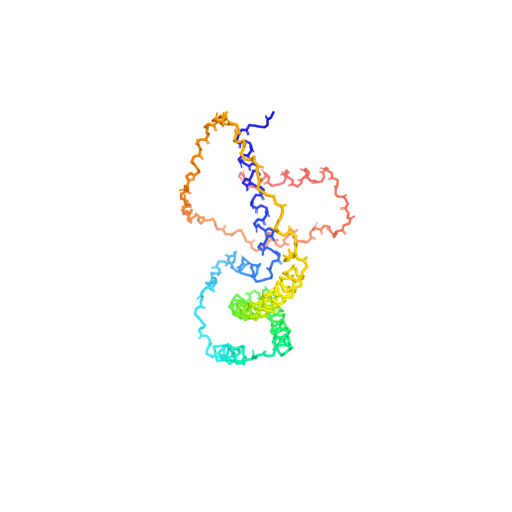 ? -15.975 -0.577 -4.920 1.00 93.38 95 MET A N 1
ATOM 744 C CA . MET A 1 95 ? -16.696 -0.520 -3.644 1.00 93.38 95 MET A CA 1
ATOM 745 C C . MET A 1 95 ? -18.063 0.167 -3.771 1.00 93.38 95 MET A C 1
ATOM 747 O O . MET A 1 95 ? -19.033 -0.283 -3.163 1.00 93.38 95 MET A O 1
ATOM 751 N N . LYS A 1 96 ? -18.180 1.224 -4.590 1.00 94.62 96 LYS A N 1
ATOM 752 C CA . LYS A 1 96 ? -19.473 1.883 -4.868 1.00 94.62 96 LYS A CA 1
ATOM 753 C C . LYS A 1 96 ? -20.450 0.978 -5.616 1.00 94.62 96 LYS A C 1
ATOM 755 O O . LYS A 1 96 ? -21.654 1.119 -5.433 1.00 94.62 96 LYS A O 1
ATOM 760 N N . ARG A 1 97 ? -19.941 0.090 -6.470 1.00 94.75 97 ARG A N 1
ATOM 761 C CA . ARG A 1 97 ? -20.737 -0.891 -7.223 1.00 94.75 97 ARG A CA 1
ATOM 762 C C . ARG A 1 97 ? -20.992 -2.180 -6.436 1.00 94.75 97 ARG A C 1
ATOM 764 O O . ARG A 1 97 ? -21.683 -3.0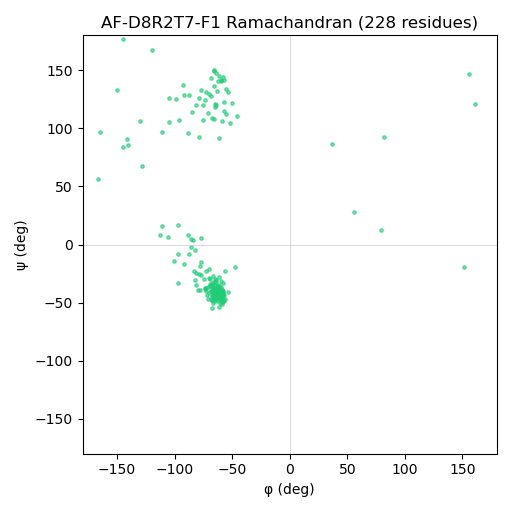52 -6.947 1.00 94.75 97 ARG A O 1
ATOM 771 N N . SER A 1 98 ? -20.453 -2.288 -5.217 1.00 92.12 98 SER A N 1
ATOM 772 C CA . SER A 1 98 ? -20.456 -3.511 -4.403 1.00 92.12 98 SER A CA 1
ATOM 773 C C . SER A 1 98 ? -19.825 -4.719 -5.111 1.00 92.12 98 SER A C 1
ATOM 775 O O . SER A 1 98 ? -20.171 -5.861 -4.818 1.00 92.12 98 SER A O 1
ATOM 777 N N . ASP A 1 99 ? -18.886 -4.465 -6.025 1.00 94.56 99 ASP A N 1
ATOM 778 C CA . ASP A 1 99 ? -18.120 -5.494 -6.724 1.00 94.56 99 ASP A CA 1
ATOM 779 C C . ASP A 1 99 ? -16.872 -5.841 -5.902 1.00 94.56 99 ASP A C 1
ATOM 781 O O . ASP A 1 99 ? -15.864 -5.125 -5.919 1.00 94.56 99 ASP A O 1
ATOM 785 N N . LEU A 1 100 ? -16.983 -6.907 -5.107 1.00 91.62 100 LEU A N 1
ATOM 786 C CA . LEU A 1 100 ? -15.938 -7.323 -4.173 1.00 91.62 100 LEU A CA 1
ATOM 787 C C . LEU A 1 100 ? -14.747 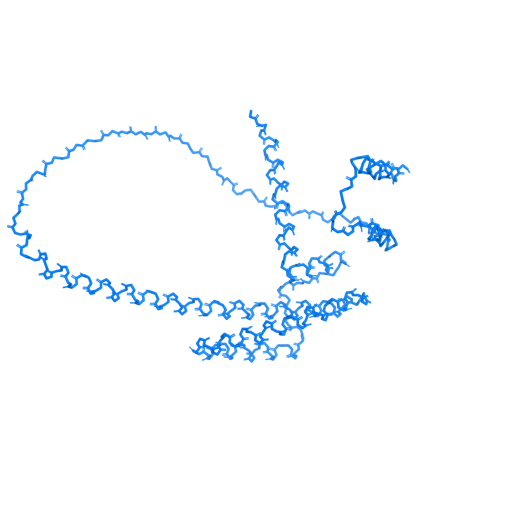-7.985 -4.874 1.00 91.62 100 LEU A C 1
ATOM 789 O O . LEU A 1 100 ? -13.618 -7.848 -4.399 1.00 91.62 100 LEU A O 1
ATOM 793 N N . ASP A 1 101 ? -14.974 -8.653 -6.005 1.00 89.88 101 ASP A N 1
ATOM 794 C CA . ASP A 1 101 ? -13.916 -9.326 -6.759 1.00 89.88 101 ASP A CA 1
ATOM 795 C C . ASP A 1 101 ? -13.004 -8.293 -7.429 1.00 89.88 101 ASP A C 1
ATOM 797 O O . ASP A 1 101 ? -11.784 -8.326 -7.239 1.00 89.88 101 ASP A O 1
ATOM 801 N N . ALA A 1 102 ? -13.588 -7.289 -8.094 1.00 90.88 102 ALA A N 1
ATOM 802 C CA . ALA A 1 102 ? -12.827 -6.178 -8.666 1.00 90.88 102 ALA A CA 1
ATOM 803 C C . ALA A 1 102 ? -12.104 -5.352 -7.584 1.00 90.88 102 ALA A C 1
ATOM 805 O O . ALA A 1 102 ? -10.977 -4.886 -7.782 1.00 90.88 102 ALA A O 1
ATOM 806 N N . ALA A 1 103 ? -12.724 -5.179 -6.411 1.00 92.50 103 ALA A N 1
ATOM 807 C CA . ALA A 1 103 ? -12.098 -4.492 -5.286 1.00 92.50 103 ALA A CA 1
ATOM 808 C C . ALA A 1 103 ? -10.892 -5.275 -4.736 1.00 92.50 103 ALA A C 1
ATOM 810 O O . ALA A 1 103 ? -9.841 -4.680 -4.483 1.00 92.50 103 ALA A O 1
ATOM 811 N N . LYS A 1 104 ? -11.001 -6.603 -4.607 1.00 91.00 104 LYS A N 1
ATOM 812 C CA . LYS A 1 104 ? -9.896 -7.483 -4.201 1.00 91.00 104 LYS A CA 1
ATOM 813 C C . LYS A 1 104 ? -8.725 -7.395 -5.175 1.00 91.00 104 LYS A C 1
ATOM 815 O O . LYS A 1 104 ? -7.581 -7.228 -4.751 1.00 91.00 104 LYS A O 1
ATOM 820 N N . GLU A 1 105 ? -9.010 -7.448 -6.469 1.00 89.12 105 GLU A N 1
ATOM 821 C CA . GLU A 1 105 ? -8.008 -7.339 -7.528 1.00 89.12 105 GLU A CA 1
ATOM 822 C C . GLU A 1 105 ? -7.276 -5.984 -7.482 1.00 89.12 105 GLU A C 1
ATOM 824 O O . GLU A 1 105 ? -6.047 -5.912 -7.576 1.00 89.12 105 GLU A O 1
ATOM 829 N N . ALA A 1 106 ? -8.014 -4.892 -7.251 1.00 91.69 106 ALA A N 1
ATOM 830 C CA . ALA A 1 106 ? -7.438 -3.560 -7.080 1.00 91.69 106 ALA A CA 1
ATOM 831 C C . ALA A 1 106 ? -6.517 -3.476 -5.847 1.00 91.69 106 ALA A C 1
ATOM 833 O O . ALA A 1 106 ? -5.427 -2.905 -5.939 1.00 91.69 106 ALA A O 1
ATOM 834 N N . VAL A 1 107 ? -6.900 -4.078 -4.714 1.00 91.94 107 VAL A N 1
ATOM 835 C CA . VAL A 1 107 ? -6.061 -4.122 -3.499 1.00 91.94 107 VAL A CA 1
ATOM 836 C C . VAL A 1 107 ? -4.790 -4.939 -3.720 1.00 91.94 107 VAL A C 1
ATOM 838 O O . VAL A 1 107 ? -3.705 -4.490 -3.339 1.00 91.94 107 VAL A O 1
ATOM 841 N N . GLN A 1 108 ? -4.883 -6.086 -4.396 1.00 88.19 108 GLN A N 1
ATOM 842 C CA . GLN A 1 108 ? -3.710 -6.884 -4.766 1.00 88.19 108 GLN A CA 1
ATOM 843 C C . GLN A 1 108 ? -2.741 -6.059 -5.618 1.00 88.19 108 GLN A C 1
ATOM 845 O O . GLN A 1 108 ? -1.564 -5.940 -5.264 1.00 88.19 108 GLN A O 1
ATOM 850 N N . ARG A 1 109 ? -3.239 -5.378 -6.660 1.00 88.81 109 ARG A N 1
ATOM 851 C CA . ARG A 1 109 ? -2.437 -4.458 -7.486 1.00 88.81 109 ARG A CA 1
ATOM 852 C C . ARG A 1 109 ? -1.779 -3.358 -6.660 1.00 88.81 109 ARG A C 1
ATOM 854 O O . ARG A 1 109 ? -0.572 -3.140 -6.777 1.00 88.81 109 ARG A O 1
ATOM 861 N N . MET A 1 110 ? -2.525 -2.707 -5.768 1.00 91.31 110 MET A N 1
ATOM 862 C CA . MET A 1 110 ? -1.972 -1.690 -4.869 1.00 91.31 110 MET A CA 1
ATOM 863 C C . MET A 1 110 ? -0.842 -2.239 -3.984 1.00 91.31 110 MET A C 1
ATOM 865 O O . MET A 1 110 ? 0.157 -1.542 -3.783 1.00 91.31 110 MET A O 1
ATOM 869 N N . SER A 1 111 ? -0.959 -3.473 -3.483 1.00 89.31 111 SER A N 1
ATOM 870 C CA . SER A 1 111 ? 0.065 -4.103 -2.637 1.00 89.31 111 SER A CA 1
ATOM 871 C C . SER A 1 111 ? 1.403 -4.274 -3.371 1.00 89.31 111 SER A C 1
ATOM 873 O O . SER A 1 111 ? 2.467 -4.007 -2.802 1.00 89.31 111 SER A O 1
ATOM 875 N N . TYR A 1 112 ? 1.372 -4.610 -4.666 1.00 88.19 112 TYR A N 1
ATOM 876 C CA . TYR A 1 112 ? 2.576 -4.750 -5.486 1.00 88.19 112 TYR A CA 1
ATOM 877 C C . TYR A 1 112 ? 3.276 -3.413 -5.706 1.00 88.19 112 TYR A C 1
ATOM 879 O O . TYR A 1 112 ? 4.479 -3.299 -5.455 1.00 88.19 112 TYR A O 1
ATOM 887 N N . PHE A 1 113 ? 2.533 -2.372 -6.092 1.00 89.44 113 PHE A N 1
ATOM 888 C CA . PHE A 1 113 ? 3.118 -1.036 -6.244 1.00 89.44 113 PHE A CA 1
ATOM 889 C C . PHE A 1 113 ? 3.657 -0.501 -4.918 1.00 89.44 113 PHE A C 1
ATOM 891 O O . PHE A 1 113 ? 4.721 0.120 -4.899 1.00 89.44 113 PHE A O 1
ATOM 898 N N . HIS A 1 114 ? 2.993 -0.794 -3.798 1.00 91.31 114 HIS A N 1
ATOM 899 C CA . HIS A 1 114 ? 3.498 -0.445 -2.475 1.00 91.31 114 HIS A CA 1
ATOM 900 C C . HIS A 1 114 ? 4.861 -1.098 -2.190 1.00 91.31 114 HIS A C 1
ATOM 902 O O . HIS A 1 114 ? 5.801 -0.413 -1.777 1.00 91.31 114 HIS A O 1
ATOM 908 N N . ARG A 1 115 ? 5.009 -2.399 -2.479 1.00 88.88 115 ARG A N 1
ATOM 909 C CA . ARG A 1 115 ? 6.287 -3.124 -2.352 1.00 88.88 115 ARG A CA 1
ATOM 910 C C . ARG A 1 115 ? 7.371 -2.513 -3.232 1.00 88.88 115 ARG A C 1
ATOM 912 O O . ARG A 1 115 ? 8.452 -2.215 -2.733 1.00 88.88 115 ARG A O 1
ATOM 919 N N . ILE A 1 116 ? 7.066 -2.252 -4.501 1.00 90.25 116 ILE A N 1
ATOM 920 C CA . ILE A 1 116 ? 7.989 -1.626 -5.458 1.00 90.25 116 ILE A CA 1
ATOM 921 C C . ILE A 1 116 ? 8.473 -0.262 -4.954 1.00 90.25 116 ILE A C 1
ATOM 923 O O . ILE A 1 116 ? 9.678 -0.000 -4.918 1.00 90.25 116 ILE A O 1
ATOM 927 N N . ILE A 1 117 ? 7.552 0.598 -4.513 1.00 92.00 117 ILE A N 1
ATOM 928 C CA . ILE A 1 117 ? 7.876 1.919 -3.964 1.00 92.00 117 ILE A CA 1
ATOM 929 C C . ILE A 1 117 ? 8.798 1.775 -2.748 1.00 92.00 117 ILE A C 1
ATOM 931 O O . ILE A 1 117 ? 9.801 2.489 -2.656 1.00 92.00 117 ILE A O 1
ATOM 935 N N . ASN A 1 118 ? 8.516 0.829 -1.850 1.00 91.75 118 ASN A N 1
ATOM 936 C CA . ASN A 1 118 ? 9.359 0.562 -0.686 1.00 91.75 118 ASN A CA 1
ATOM 937 C C . ASN A 1 118 ? 10.761 0.087 -1.091 1.00 91.75 118 ASN A C 1
ATOM 939 O O . ASN A 1 118 ? 11.748 0.585 -0.547 1.00 91.75 118 ASN A O 1
ATOM 943 N N . THR A 1 119 ? 10.883 -0.804 -2.078 1.00 90.94 119 THR A N 1
ATOM 944 C CA . THR A 1 119 ? 12.179 -1.254 -2.610 1.00 90.94 119 THR A CA 1
ATOM 945 C C . THR A 1 119 ? 12.981 -0.090 -3.192 1.00 90.94 119 THR A C 1
ATOM 947 O O . THR A 1 119 ? 14.178 0.036 -2.918 1.00 90.94 119 THR A O 1
ATOM 950 N N . ILE A 1 120 ? 12.336 0.812 -3.938 1.00 91.25 120 ILE A N 1
ATOM 951 C CA . ILE A 1 120 ? 12.987 2.012 -4.482 1.00 91.25 120 ILE A CA 1
ATOM 952 C C . ILE A 1 120 ? 13.462 2.929 -3.349 1.00 91.25 120 ILE A C 1
ATOM 954 O O . ILE A 1 120 ? 14.612 3.373 -3.364 1.00 91.25 120 ILE A O 1
ATOM 958 N N . ILE A 1 121 ? 12.619 3.181 -2.342 1.00 91.12 121 ILE A N 1
ATOM 959 C CA . ILE A 1 121 ? 12.973 3.995 -1.169 1.00 91.12 121 ILE A CA 1
ATOM 960 C C . ILE A 1 121 ? 14.175 3.389 -0.435 1.00 91.12 121 ILE A C 1
ATOM 962 O O . ILE A 1 121 ? 15.117 4.115 -0.114 1.00 91.12 121 ILE A O 1
ATOM 966 N N . GLN A 1 122 ? 14.195 2.069 -0.224 1.00 90.44 122 GLN A N 1
ATOM 967 C CA . GLN A 1 122 ? 15.336 1.377 0.380 1.00 90.44 122 GLN A CA 1
ATOM 968 C C . GLN A 1 122 ? 16.609 1.511 -0.465 1.00 90.44 122 GLN A C 1
ATOM 970 O O . GLN A 1 122 ? 17.695 1.724 0.076 1.00 90.44 122 GLN A O 1
ATOM 975 N N . LYS A 1 123 ? 16.514 1.415 -1.796 1.00 88.69 123 LYS A N 1
ATOM 976 C CA . LYS A 1 123 ? 17.682 1.573 -2.676 1.00 88.69 123 LYS A CA 1
ATOM 977 C C . LYS A 1 123 ? 18.230 3.003 -2.629 1.00 88.69 123 LYS A C 1
ATOM 979 O O . LYS A 1 123 ? 19.446 3.193 -2.567 1.00 88.69 123 LYS A O 1
ATOM 984 N N . LEU A 1 124 ? 17.349 4.003 -2.613 1.00 88.38 124 LEU A N 1
ATOM 985 C CA . LEU A 1 124 ? 17.719 5.412 -2.470 1.00 88.38 124 LEU A CA 1
ATOM 986 C C . LEU A 1 124 ? 18.362 5.696 -1.101 1.00 88.38 124 LEU A C 1
ATOM 988 O O . LEU A 1 124 ? 19.400 6.358 -1.045 1.00 88.38 124 LEU A O 1
ATOM 992 N N . SER A 1 125 ? 17.813 5.152 -0.009 1.00 86.00 125 SER A N 1
ATOM 993 C CA . SER A 1 125 ? 18.358 5.354 1.341 1.00 86.00 125 SER A CA 1
ATOM 994 C C . SER A 1 125 ? 19.732 4.701 1.528 1.00 86.00 125 SER A C 1
ATOM 996 O O . SER A 1 125 ? 20.625 5.319 2.111 1.00 86.00 125 SER A O 1
ATOM 998 N N . ARG A 1 126 ? 19.962 3.506 0.963 1.00 83.75 126 ARG A N 1
ATOM 999 C CA . ARG A 1 126 ? 21.284 2.847 0.959 1.00 83.75 126 ARG A CA 1
ATOM 1000 C C . ARG A 1 126 ? 22.351 3.705 0.277 1.00 83.75 126 ARG A C 1
ATOM 1002 O O . ARG A 1 126 ? 23.452 3.839 0.811 1.00 83.75 126 ARG A O 1
ATOM 1009 N N . LYS A 1 127 ? 22.031 4.334 -0.861 1.00 78.44 127 LYS A N 1
ATOM 1010 C CA . LYS A 1 127 ? 22.961 5.251 -1.550 1.00 78.44 127 LYS A CA 1
ATOM 1011 C C . LYS A 1 127 ? 23.283 6.478 -0.708 1.00 78.44 127 LYS A C 1
ATOM 1013 O O . LYS A 1 127 ? 24.445 6.866 -0.629 1.00 78.44 127 LYS A O 1
ATOM 1018 N N . LEU A 1 128 ? 22.274 7.054 -0.057 1.00 75.19 128 LEU A N 1
ATOM 1019 C CA . LEU A 1 128 ? 22.468 8.187 0.842 1.00 75.19 128 LEU A CA 1
ATOM 1020 C C . LEU A 1 128 ? 23.392 7.798 2.011 1.00 75.19 128 LEU A C 1
ATOM 1022 O O . LEU A 1 128 ? 24.357 8.495 2.305 1.00 75.19 128 LEU A O 1
ATOM 1026 N N . CYS A 1 129 ? 23.177 6.633 2.627 1.00 67.44 129 CYS A N 1
ATOM 1027 C CA . CYS A 1 129 ? 24.043 6.134 3.697 1.00 67.44 129 CYS A CA 1
ATOM 1028 C C . CYS A 1 129 ? 25.501 5.949 3.227 1.00 67.44 129 CYS A C 1
ATOM 1030 O O . CYS A 1 129 ? 26.433 6.370 3.917 1.00 67.44 129 CYS A O 1
ATOM 1032 N N . ALA A 1 130 ? 25.711 5.405 2.023 1.00 70.75 130 ALA A N 1
ATOM 1033 C CA . ALA A 1 130 ? 27.042 5.216 1.446 1.00 70.75 130 ALA A CA 1
ATOM 1034 C C . ALA A 1 130 ? 27.786 6.546 1.206 1.00 70.75 130 ALA A C 1
ATOM 1036 O O . ALA A 1 130 ? 28.978 6.656 1.514 1.00 70.75 130 ALA A O 1
ATOM 1037 N N . THR A 1 131 ? 27.100 7.585 0.713 1.00 66.94 131 THR A N 1
ATOM 1038 C CA . THR A 1 131 ? 27.716 8.908 0.509 1.00 66.94 131 THR A CA 1
ATOM 1039 C C . THR A 1 131 ? 28.051 9.589 1.836 1.00 66.94 131 THR A C 1
ATOM 1041 O O . THR A 1 131 ? 29.145 10.146 1.972 1.00 66.94 131 THR A O 1
ATOM 1044 N N . PHE A 1 132 ? 27.185 9.479 2.850 1.00 64.94 132 PHE A N 1
ATOM 1045 C CA . PHE A 1 132 ? 27.448 10.004 4.195 1.00 64.94 132 PHE A CA 1
ATOM 1046 C C . PHE A 1 132 ? 28.633 9.309 4.878 1.00 64.94 132 PHE A C 1
ATOM 1048 O O . PHE A 1 132 ? 29.517 9.985 5.413 1.00 64.94 132 PHE A O 1
ATOM 1055 N N . GLN A 1 133 ? 28.707 7.976 4.827 1.00 64.06 133 GLN A N 1
ATOM 1056 C CA . GLN A 1 133 ? 29.818 7.219 5.415 1.00 64.06 133 GLN A CA 1
ATOM 1057 C C . GLN A 1 133 ? 31.159 7.531 4.728 1.00 64.06 133 GLN A C 1
ATOM 1059 O O . GLN A 1 133 ? 32.179 7.692 5.405 1.00 64.06 133 GLN A O 1
ATOM 1064 N N . CYS A 1 134 ? 31.165 7.693 3.401 1.00 55.88 134 CYS A N 1
ATOM 1065 C CA . CYS A 1 134 ? 32.353 8.093 2.642 1.00 55.88 134 CYS A CA 1
ATOM 1066 C C . CYS A 1 134 ? 32.818 9.516 3.004 1.00 55.88 134 CYS A C 1
ATOM 1068 O O . CYS A 1 134 ? 34.010 9.750 3.222 1.00 55.88 134 CYS A O 1
ATOM 1070 N N . ASN A 1 135 ? 31.884 10.461 3.152 1.00 57.91 135 ASN A N 1
ATOM 1071 C CA . ASN A 1 135 ? 32.200 11.837 3.540 1.00 57.91 135 ASN A CA 1
ATOM 1072 C 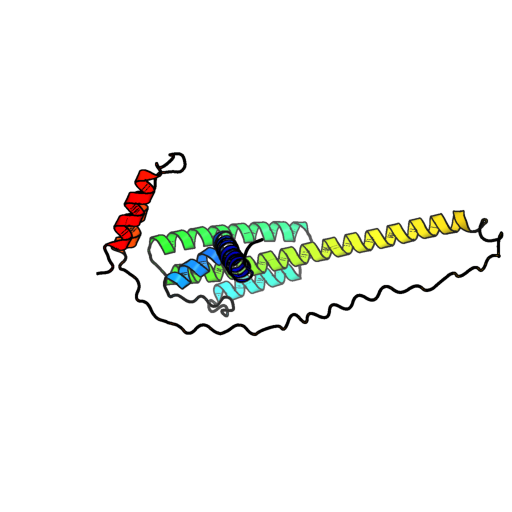C . ASN A 1 135 ? 32.742 11.920 4.985 1.00 57.91 135 ASN A C 1
ATOM 1074 O O . ASN A 1 135 ? 33.714 12.631 5.243 1.00 57.91 135 ASN A O 1
ATOM 1078 N N . LYS A 1 136 ? 32.205 11.120 5.919 1.00 56.88 136 LYS A N 1
ATOM 1079 C CA . LYS A 1 136 ? 32.722 11.013 7.298 1.00 56.88 136 LYS A CA 1
ATOM 1080 C C . LYS A 1 136 ? 34.154 10.463 7.339 1.00 56.88 136 LYS A C 1
ATOM 1082 O O . LYS A 1 136 ? 34.992 11.040 8.030 1.00 56.88 136 LYS A O 1
ATOM 1087 N N . LYS A 1 137 ? 34.464 9.411 6.565 1.00 54.19 137 LYS A N 1
ATOM 1088 C CA . LYS A 1 137 ? 35.838 8.880 6.442 1.00 54.19 137 LYS A CA 1
ATOM 1089 C C . LYS A 1 137 ? 36.801 9.928 5.867 1.00 54.19 137 LYS A C 1
ATOM 1091 O O . LYS A 1 137 ? 37.854 10.161 6.451 1.00 54.19 137 LYS A O 1
ATOM 1096 N N . LYS A 1 138 ? 36.414 10.639 4.798 1.00 51.88 138 LYS A N 1
ATOM 1097 C CA . LYS A 1 138 ? 37.237 11.714 4.204 1.00 51.88 138 LYS A CA 1
ATOM 1098 C C . LYS A 1 138 ? 37.476 12.892 5.157 1.00 51.88 138 LYS A C 1
ATOM 1100 O O . LYS A 1 138 ? 38.590 13.414 5.191 1.00 51.88 138 LYS A O 1
ATOM 1105 N N . ARG A 1 139 ? 36.472 13.301 5.945 1.00 43.84 139 ARG A N 1
ATOM 1106 C CA . ARG A 1 139 ? 36.635 14.338 6.981 1.00 43.84 139 ARG A CA 1
ATOM 1107 C C . ARG A 1 139 ? 37.555 13.873 8.110 1.00 43.84 139 ARG A C 1
ATOM 1109 O O . ARG A 1 139 ? 38.451 14.625 8.463 1.00 43.84 139 ARG A O 1
ATOM 1116 N N . SER A 1 140 ? 37.401 12.639 8.602 1.00 51.47 140 SER A N 1
ATOM 1117 C CA . SER A 1 140 ? 38.243 12.088 9.675 1.00 51.47 140 SER A CA 1
ATOM 1118 C C . SER A 1 140 ? 39.712 11.921 9.279 1.00 51.47 140 SER A C 1
ATOM 1120 O O . SER A 1 140 ? 40.575 12.100 10.131 1.00 51.47 140 SER A O 1
ATOM 1122 N N . SER A 1 141 ? 40.017 11.579 8.023 1.00 55.41 141 SER A N 1
ATOM 1123 C CA . SER A 1 141 ? 41.407 11.482 7.554 1.00 55.41 141 SER A CA 1
ATOM 1124 C C . SER A 1 141 ? 42.051 12.855 7.373 1.00 55.41 141 SER A C 1
ATOM 1126 O O . SER A 1 141 ? 43.204 13.027 7.747 1.00 55.41 141 SER A O 1
ATOM 1128 N N . ARG A 1 142 ? 41.311 13.856 6.872 1.00 56.97 142 ARG A N 1
ATOM 1129 C CA . ARG A 1 142 ? 41.822 15.234 6.762 1.00 56.97 142 ARG A CA 1
ATOM 1130 C C . ARG A 1 142 ? 42.028 15.892 8.127 1.00 56.97 142 ARG A C 1
ATOM 1132 O O . ARG A 1 142 ? 43.030 16.570 8.306 1.00 56.97 142 ARG A O 1
ATOM 1139 N N . THR A 1 143 ? 41.129 15.677 9.091 1.00 58.50 143 THR A N 1
ATOM 1140 C CA . THR A 1 143 ? 41.288 16.226 10.446 1.00 58.50 143 THR A CA 1
ATOM 1141 C C . THR A 1 143 ? 42.369 15.504 11.246 1.00 58.50 143 THR A C 1
ATOM 1143 O O . THR A 1 143 ? 43.119 16.183 11.934 1.00 58.50 143 THR A O 1
ATOM 1146 N N . LYS A 1 144 ? 42.529 14.176 11.115 1.00 61.19 144 LYS A N 1
ATOM 1147 C CA . LYS A 1 144 ? 43.661 13.446 11.721 1.00 61.19 144 LYS A CA 1
ATOM 1148 C C . LYS A 1 144 ? 45.009 13.861 11.130 1.00 61.19 144 LYS A C 1
ATOM 1150 O O . LYS A 1 144 ? 45.900 14.197 11.891 1.00 61.19 144 LYS A O 1
ATOM 1155 N N . GLN A 1 145 ? 45.125 13.948 9.804 1.00 61.62 145 GLN A N 1
ATOM 1156 C CA . GLN A 1 145 ? 46.368 14.356 9.134 1.00 61.62 145 GLN A CA 1
ATOM 1157 C C . GLN A 1 145 ? 46.746 15.826 9.412 1.00 61.62 145 GLN A C 1
ATOM 1159 O O . GLN A 1 145 ? 47.920 16.188 9.381 1.00 61.62 145 GLN A O 1
ATOM 1164 N N . MET A 1 146 ? 45.756 16.683 9.691 1.00 63.22 146 MET A N 1
ATOM 1165 C CA . MET A 1 146 ? 45.972 18.068 10.121 1.00 63.22 146 MET A CA 1
ATOM 1166 C C . MET A 1 146 ? 46.321 18.168 11.616 1.00 63.22 146 MET A C 1
ATOM 1168 O O . MET A 1 146 ? 47.187 18.961 11.966 1.00 63.22 146 MET A O 1
ATOM 1172 N N . LEU A 1 147 ? 45.696 17.362 12.484 1.00 58.78 147 LEU A N 1
ATOM 1173 C CA . LEU A 1 147 ? 45.986 17.323 13.925 1.00 58.78 147 LEU A CA 1
ATOM 1174 C C . LEU A 1 147 ? 47.334 16.657 14.241 1.00 58.78 147 LEU A C 1
ATOM 1176 O O . LEU A 1 147 ? 48.038 17.167 15.102 1.00 58.78 147 LEU A O 1
ATOM 1180 N N . GLU A 1 148 ? 47.747 15.604 13.526 1.00 60.25 148 GLU A N 1
ATOM 1181 C CA . GLU A 1 148 ? 49.083 14.987 13.675 1.00 60.25 148 GLU A CA 1
ATOM 1182 C C . GLU A 1 148 ? 50.208 15.997 13.414 1.00 60.25 148 GLU A C 1
ATOM 1184 O O . GLU A 1 148 ? 51.154 16.083 14.186 1.00 60.25 148 GLU A O 1
ATOM 1189 N N . ARG A 1 149 ? 50.059 16.865 12.405 1.00 57.88 149 ARG A N 1
ATOM 1190 C CA . ARG A 1 149 ? 51.043 17.923 12.112 1.00 57.88 149 ARG A CA 1
ATOM 1191 C C . ARG A 1 149 ? 51.096 19.049 13.147 1.00 57.88 149 ARG A C 1
ATOM 1193 O O . ARG A 1 149 ? 52.078 19.781 13.179 1.00 57.88 149 ARG A O 1
ATOM 1200 N N . ILE A 1 150 ? 50.039 19.225 13.939 1.00 61.47 150 ILE A N 1
ATOM 1201 C CA . ILE A 1 150 ? 49.950 20.283 14.956 1.00 61.47 150 ILE A CA 1
ATOM 1202 C C . ILE A 1 150 ? 50.341 19.746 16.342 1.00 61.47 150 ILE A C 1
ATOM 1204 O O . ILE A 1 150 ? 50.916 20.490 17.132 1.00 61.47 150 ILE A O 1
ATOM 1208 N N . LEU A 1 151 ? 50.058 18.473 16.644 1.00 53.12 151 LEU A N 1
ATOM 1209 C CA . LEU A 1 151 ? 50.313 17.877 17.959 1.00 53.12 151 LEU A CA 1
ATOM 1210 C C . LEU A 1 151 ? 51.674 17.183 18.108 1.00 53.12 151 LEU A C 1
ATOM 1212 O O . LEU A 1 151 ? 52.090 16.989 19.247 1.00 53.12 151 LEU A O 1
ATOM 1216 N N . GLU A 1 152 ? 52.398 16.850 17.035 1.00 55.19 152 GLU A N 1
ATOM 1217 C CA . GLU A 1 152 ? 53.701 16.172 17.167 1.00 55.19 152 GLU A CA 1
ATOM 1218 C C . GLU A 1 152 ? 54.777 16.913 17.995 1.00 55.19 152 GLU A C 1
ATOM 1220 O O . GLU A 1 152 ? 55.511 16.231 18.710 1.00 55.19 152 GLU A O 1
ATOM 1225 N N . PRO A 1 153 ? 54.881 18.258 18.030 1.00 56.56 153 PRO A N 1
ATOM 1226 C CA . PRO A 1 153 ? 55.885 18.906 18.879 1.00 56.56 153 PRO A CA 1
ATOM 1227 C C . PRO A 1 153 ? 55.477 19.071 20.357 1.00 56.56 153 PRO A C 1
ATOM 1229 O O . PRO A 1 153 ? 56.301 19.523 21.147 1.00 56.56 153 PRO A O 1
ATOM 1232 N N . VAL A 1 154 ? 54.246 18.726 20.768 1.00 51.06 154 VAL A N 1
ATOM 1233 C CA . VAL A 1 154 ? 53.752 18.994 22.143 1.00 51.06 154 VAL A CA 1
ATOM 1234 C C . VAL A 1 154 ? 53.801 17.760 23.063 1.00 51.06 154 VAL A C 1
ATOM 1236 O O . VAL A 1 154 ? 53.743 17.900 24.280 1.00 51.06 154 VAL A O 1
ATOM 1239 N N . VAL A 1 155 ? 53.988 16.543 22.536 1.00 51.97 155 VAL A N 1
ATOM 1240 C CA . VAL A 1 155 ? 53.913 15.296 23.341 1.00 51.97 155 VAL A CA 1
ATOM 1241 C C . VAL A 1 155 ? 55.237 14.923 24.045 1.00 51.97 155 VAL A C 1
ATOM 1243 O O . VAL A 1 155 ? 55.313 13.895 24.710 1.00 51.97 155 VAL A O 1
ATOM 1246 N N . LEU A 1 156 ? 56.286 15.752 23.966 1.00 52.81 156 LEU A N 1
ATOM 1247 C CA . LEU A 1 156 ? 57.577 15.488 24.632 1.00 52.81 156 LEU A CA 1
ATOM 1248 C C . LEU A 1 156 ? 57.772 16.177 25.992 1.00 52.81 156 LEU A C 1
ATOM 1250 O O . LEU A 1 156 ? 58.899 16.234 26.474 1.00 52.81 156 LEU A O 1
ATOM 1254 N N . LEU A 1 157 ? 56.718 16.661 26.655 1.00 51.94 157 LEU A N 1
ATOM 1255 C CA . LEU A 1 157 ? 56.827 17.194 28.020 1.00 51.94 157 LEU A CA 1
ATOM 1256 C C . LEU A 1 157 ? 55.579 16.889 28.864 1.00 51.94 157 LEU A C 1
ATOM 1258 O O . LEU A 1 157 ? 54.696 17.726 28.987 1.00 51.94 157 LEU A O 1
ATOM 1262 N N . GLN A 1 158 ? 55.523 15.688 29.450 1.00 46.97 158 GLN A N 1
ATOM 1263 C CA . GLN A 1 158 ? 55.426 15.459 30.908 1.00 46.97 158 GLN A CA 1
ATOM 1264 C C . GLN A 1 158 ? 54.921 14.040 31.241 1.00 46.97 158 GLN A C 1
ATOM 1266 O O . GLN A 1 158 ? 53.788 13.691 30.914 1.00 46.97 158 GLN A O 1
ATOM 1271 N N . PRO A 1 159 ? 55.718 13.248 31.979 1.00 57.25 159 PRO A N 1
ATOM 1272 C CA . PRO A 1 159 ? 55.245 12.191 32.865 1.00 57.25 159 PRO A CA 1
ATOM 1273 C C . PRO A 1 159 ? 55.074 12.745 34.294 1.00 57.25 159 PRO A C 1
ATOM 1275 O O . PRO A 1 159 ? 55.953 13.472 34.748 1.00 57.25 159 PRO A O 1
ATOM 1278 N N . LEU A 1 160 ? 53.983 12.398 34.994 1.00 45.50 160 LEU A N 1
ATOM 1279 C CA . LEU A 1 160 ? 53.886 12.126 36.451 1.00 45.50 160 LEU A CA 1
ATOM 1280 C C . LEU A 1 160 ? 52.465 12.347 37.001 1.00 45.50 160 LEU A C 1
ATOM 1282 O O . LEU A 1 160 ? 51.787 13.281 36.592 1.00 45.50 160 LEU A O 1
ATOM 1286 N N . LEU A 1 161 ? 52.128 11.518 38.004 1.00 41.81 161 LEU A N 1
ATOM 1287 C CA . LEU A 1 161 ? 50.892 11.406 38.809 1.00 41.81 161 LEU A CA 1
ATOM 1288 C C . LEU A 1 161 ? 49.786 10.608 38.097 1.00 41.81 161 LEU A C 1
ATOM 1290 O O . LEU A 1 161 ? 49.048 11.153 37.291 1.00 41.81 161 LEU A O 1
ATOM 1294 N N . LEU A 1 162 ? 49.635 9.288 38.266 1.00 54.16 162 LEU A N 1
ATOM 1295 C CA . LEU A 1 162 ? 49.585 8.475 39.494 1.00 54.16 162 LEU A CA 1
ATOM 1296 C C . LEU A 1 162 ? 48.864 9.163 40.656 1.00 54.16 162 LEU A C 1
ATOM 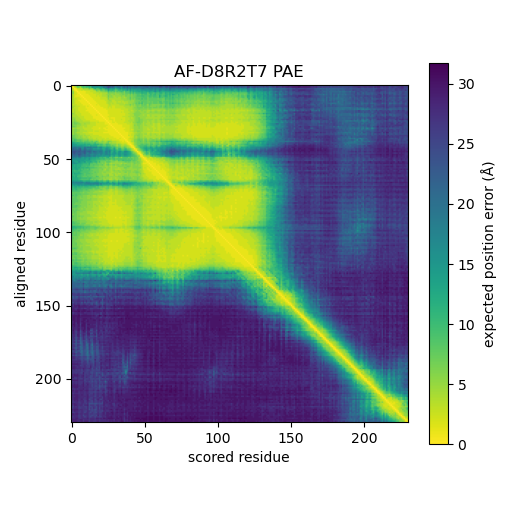1298 O O . LEU A 1 162 ? 49.498 9.781 41.504 1.00 54.16 162 LEU A O 1
ATOM 1302 N N . LEU A 1 163 ? 47.547 8.993 40.686 1.00 36.78 163 LEU A N 1
ATOM 1303 C CA . LEU A 1 163 ? 46.754 8.835 41.901 1.00 36.78 163 LEU A CA 1
ATOM 1304 C C . LEU A 1 163 ? 45.387 8.302 41.462 1.00 36.78 163 LEU A C 1
ATOM 1306 O O . LEU A 1 163 ? 44.529 9.064 41.024 1.00 36.78 163 LEU A O 1
ATOM 1310 N N . ASP A 1 164 ? 45.216 6.982 41.546 1.00 56.03 164 ASP A N 1
ATOM 1311 C CA . ASP A 1 164 ? 43.889 6.386 41.687 1.00 56.03 164 ASP A CA 1
ATOM 1312 C C . ASP A 1 164 ? 43.309 6.859 43.024 1.00 56.03 164 ASP A C 1
ATOM 1314 O O . ASP A 1 164 ? 43.998 6.795 44.050 1.00 56.03 164 ASP A O 1
ATOM 1318 N N . PRO A 1 165 ? 42.058 7.336 43.041 1.00 52.62 165 PRO A N 1
ATOM 1319 C CA . PRO A 1 165 ? 41.191 6.919 44.138 1.00 52.62 165 PRO A CA 1
ATOM 1320 C C . PRO A 1 165 ? 39.726 6.763 43.667 1.00 52.62 165 PRO A C 1
ATOM 1322 O O . PRO A 1 165 ? 39.368 7.121 42.547 1.00 52.62 165 PRO A O 1
ATOM 1325 N N . PRO A 1 166 ? 38.820 6.327 44.545 1.00 46.66 166 PRO A N 1
ATOM 1326 C CA . PRO A 1 166 ? 38.710 4.974 45.052 1.00 46.66 166 PRO A CA 1
ATOM 1327 C C . PRO A 1 166 ? 37.339 4.381 44.684 1.00 46.66 166 PRO A C 1
ATOM 1329 O O . PRO A 1 166 ? 36.401 5.074 44.293 1.00 46.66 166 PRO A O 1
ATOM 1332 N N . LEU A 1 167 ? 37.222 3.070 44.862 1.00 48.34 167 LEU A N 1
ATOM 1333 C CA . LEU A 1 167 ? 35.946 2.365 44.906 1.00 48.34 167 LEU A CA 1
ATOM 1334 C C . LEU A 1 167 ? 35.000 2.997 45.943 1.00 48.34 167 LEU A C 1
ATOM 1336 O O . LEU A 1 167 ? 35.380 3.138 47.106 1.00 48.34 167 LEU A O 1
ATOM 1340 N N . TYR A 1 168 ? 33.753 3.266 45.547 1.00 45.78 168 TYR A N 1
ATOM 1341 C CA . TYR A 1 168 ? 32.600 3.034 46.416 1.00 45.78 168 TYR A CA 1
ATOM 1342 C C . TYR A 1 168 ? 31.342 2.698 45.604 1.00 45.78 168 TYR A C 1
ATOM 1344 O O . TYR A 1 168 ? 31.030 3.334 44.598 1.00 45.78 168 TYR A O 1
ATOM 1352 N N . GLU A 1 169 ? 30.677 1.645 46.067 1.00 44.94 169 GLU A N 1
ATOM 1353 C CA . GLU A 1 169 ? 29.475 0.997 45.553 1.00 44.94 169 GLU A CA 1
ATOM 1354 C C . GLU A 1 169 ? 28.229 1.883 45.632 1.00 44.94 169 GLU A C 1
ATOM 1356 O O . GLU A 1 169 ? 28.050 2.624 46.593 1.00 44.94 169 GLU A O 1
ATOM 1361 N N . LEU A 1 170 ? 27.296 1.670 44.700 1.00 35.44 170 LEU A N 1
ATOM 1362 C CA . LEU A 1 170 ? 25.863 1.704 44.997 1.00 35.44 170 LEU A CA 1
ATOM 1363 C C . LEU A 1 170 ? 25.173 0.590 44.197 1.00 35.44 170 LEU A C 1
ATOM 1365 O O . LEU A 1 170 ? 24.744 0.780 43.059 1.00 35.44 170 LEU A O 1
ATOM 1369 N N . SER A 1 171 ? 25.080 -0.582 44.826 1.00 34.91 171 SER A N 1
ATOM 1370 C CA . SER A 1 171 ? 24.062 -1.585 44.524 1.00 34.91 171 SER A CA 1
ATOM 1371 C C . SER A 1 171 ? 22.689 -1.019 44.876 1.00 34.91 171 SER A C 1
ATOM 1373 O O . SER A 1 171 ? 22.434 -0.704 46.036 1.00 34.91 171 SER A O 1
ATOM 1375 N N . ILE A 1 172 ? 21.787 -0.946 43.899 1.00 40.25 172 ILE A N 1
ATOM 1376 C CA . ILE A 1 172 ? 20.367 -1.213 44.132 1.00 40.25 172 ILE A CA 1
ATOM 1377 C C . ILE A 1 172 ? 19.944 -2.203 43.055 1.00 40.25 172 ILE A C 1
ATOM 1379 O O . ILE A 1 172 ? 19.839 -1.882 41.872 1.00 40.25 172 ILE A O 1
ATOM 1383 N N . GLU A 1 173 ? 19.774 -3.432 43.519 1.00 41.44 173 GLU A N 1
ATOM 1384 C CA . GLU A 1 173 ? 19.130 -4.533 42.832 1.00 41.44 173 GLU A CA 1
ATOM 1385 C C . GLU A 1 173 ? 17.681 -4.162 42.497 1.00 41.44 173 GLU A C 1
ATOM 1387 O O . GLU A 1 173 ? 16.966 -3.535 43.281 1.00 41.44 173 GLU A O 1
ATOM 1392 N N . GLY A 1 174 ? 17.247 -4.568 41.312 1.00 36.69 174 GLY A N 1
ATOM 1393 C CA . GLY A 1 174 ? 15.891 -4.376 40.822 1.00 36.69 174 GLY A CA 1
ATOM 1394 C C . GLY A 1 174 ? 15.668 -5.243 39.597 1.00 36.69 174 GLY A C 1
ATOM 1395 O O . GLY A 1 174 ? 15.375 -4.737 38.517 1.00 36.69 174 GLY A O 1
ATOM 1396 N N . GLU A 1 175 ? 15.884 -6.550 39.751 1.00 39.94 175 GLU A N 1
ATOM 1397 C CA . GLU A 1 175 ? 15.486 -7.535 38.756 1.00 39.94 175 GLU A CA 1
ATOM 1398 C C . GLU A 1 175 ? 13.957 -7.555 38.638 1.00 39.94 175 GLU A C 1
ATOM 1400 O O . GLU A 1 175 ? 13.234 -7.846 39.588 1.00 39.94 175 GLU A O 1
ATOM 1405 N N . GLY A 1 176 ? 13.463 -7.236 37.446 1.00 34.56 176 GLY A N 1
ATOM 1406 C CA . GLY A 1 176 ? 12.067 -7.385 37.059 1.00 34.56 176 GLY A CA 1
ATOM 1407 C C . GLY A 1 176 ? 12.020 -7.876 35.624 1.00 34.56 176 GLY A C 1
ATOM 1408 O O . GLY A 1 176 ? 11.966 -7.083 34.688 1.00 34.56 176 GLY A O 1
ATOM 1409 N N . ALA A 1 177 ? 12.110 -9.194 35.457 1.00 34.59 177 ALA A N 1
ATOM 1410 C CA . ALA A 1 177 ? 12.004 -9.874 34.179 1.00 34.59 177 ALA A CA 1
ATOM 1411 C C . ALA A 1 177 ? 10.660 -9.549 33.503 1.00 34.59 177 ALA A C 1
ATOM 1413 O O . ALA A 1 177 ? 9.598 -9.947 33.982 1.00 34.59 177 ALA A O 1
ATOM 1414 N N . ILE A 1 178 ? 10.696 -8.858 32.362 1.00 34.78 178 ILE A N 1
ATOM 1415 C CA . ILE A 1 178 ? 9.538 -8.766 31.467 1.00 34.78 178 ILE A CA 1
ATOM 1416 C C . ILE A 1 178 ? 9.498 -10.075 30.681 1.00 34.78 178 ILE A C 1
ATOM 1418 O O . ILE A 1 178 ? 10.171 -10.244 29.663 1.00 34.78 178 ILE A O 1
ATOM 1422 N N . GLY A 1 179 ? 8.740 -11.032 31.212 1.00 35.25 179 GLY A N 1
ATOM 1423 C CA . GLY A 1 179 ? 8.375 -12.250 30.511 1.00 35.25 179 GLY A CA 1
ATOM 1424 C C . GLY A 1 179 ? 7.518 -11.917 29.293 1.00 35.25 179 GLY A C 1
ATOM 1425 O O . GLY A 1 179 ? 6.435 -11.348 29.408 1.00 35.25 179 GLY A O 1
ATOM 1426 N N . VAL A 1 180 ? 8.012 -12.302 28.121 1.00 35.84 180 VAL A N 1
ATOM 1427 C CA . VAL A 1 180 ? 7.241 -12.437 26.882 1.00 35.84 180 VAL A CA 1
ATOM 1428 C C . VAL A 1 180 ? 6.157 -13.501 27.096 1.00 35.84 180 VAL A C 1
ATOM 1430 O O . VAL A 1 180 ? 6.392 -14.696 26.936 1.00 35.84 180 VAL A O 1
ATOM 1433 N N . GLY A 1 181 ? 4.972 -13.058 27.516 1.00 30.66 181 GLY A N 1
ATOM 1434 C CA . GLY A 1 181 ? 3.751 -13.858 27.547 1.00 30.66 181 GLY A CA 1
ATOM 1435 C C . GLY A 1 181 ? 3.116 -13.893 26.160 1.00 30.66 181 GLY A C 1
ATOM 1436 O O . GLY A 1 181 ? 2.810 -12.852 25.585 1.00 30.66 181 GLY A O 1
ATOM 1437 N N . GLY A 1 182 ? 2.973 -15.099 25.612 1.00 31.11 182 GLY A N 1
ATOM 1438 C CA . GLY A 1 182 ? 2.435 -15.351 24.282 1.00 31.11 182 GLY A CA 1
ATOM 1439 C C . GLY A 1 182 ? 1.023 -14.805 24.062 1.00 31.11 182 GLY A C 1
ATOM 1440 O O . GLY A 1 182 ? 0.160 -14.846 24.935 1.00 31.11 182 GLY A O 1
ATOM 1441 N N . VAL A 1 183 ? 0.811 -14.335 22.836 1.00 34.12 183 VAL A N 1
ATOM 1442 C CA . VAL A 1 183 ? -0.475 -13.929 22.265 1.00 34.12 183 VAL A CA 1
ATOM 1443 C C . VAL A 1 183 ? -1.471 -15.101 22.321 1.00 34.12 183 VAL A C 1
ATOM 1445 O O . VAL A 1 183 ? -1.192 -16.147 21.726 1.00 34.12 183 VAL A O 1
ATOM 1448 N N . PRO A 1 184 ? -2.648 -14.963 22.957 1.00 33.91 184 PRO A N 1
ATOM 1449 C CA . PRO A 1 184 ? -3.734 -15.914 22.776 1.00 33.91 184 PRO A CA 1
ATOM 1450 C C . PRO A 1 184 ? -4.357 -15.699 21.393 1.00 33.91 184 PRO A C 1
ATOM 1452 O O . PRO A 1 184 ? -4.799 -14.602 21.059 1.00 33.91 184 PRO A O 1
ATOM 1455 N N . LYS A 1 185 ? -4.402 -16.760 20.580 1.00 36.75 185 LYS A N 1
ATOM 1456 C CA . LYS A 1 185 ? -5.211 -16.792 19.357 1.00 36.75 185 LYS A CA 1
ATOM 1457 C C . LYS A 1 185 ? -6.684 -16.731 19.751 1.00 36.75 185 LYS A C 1
ATOM 1459 O O . LYS A 1 185 ? -7.221 -17.706 20.274 1.00 36.75 185 LYS A O 1
ATOM 1464 N N . GLU A 1 186 ? -7.320 -15.592 19.507 1.00 31.52 186 GLU A N 1
ATOM 1465 C CA . GLU A 1 186 ? -8.747 -15.420 19.747 1.00 31.52 186 GLU A CA 1
ATOM 1466 C C . GLU A 1 186 ? -9.567 -16.262 18.763 1.00 31.52 186 GLU A C 1
ATOM 1468 O O . GLU A 1 186 ? -9.379 -16.257 17.543 1.00 31.52 186 GLU A O 1
ATOM 1473 N N . THR A 1 187 ? -10.466 -17.047 19.340 1.00 33.47 187 THR A N 1
ATOM 1474 C CA . THR A 1 187 ? -11.401 -17.939 18.671 1.00 33.47 187 THR A CA 1
ATOM 1475 C C . THR A 1 187 ? -12.480 -17.148 17.942 1.00 33.47 187 THR A C 1
ATOM 1477 O O . THR A 1 187 ? -13.160 -16.315 18.538 1.00 33.47 187 THR A O 1
ATOM 1480 N N . LYS A 1 188 ? -12.680 -17.477 16.662 1.00 34.84 188 LYS A N 1
ATOM 1481 C CA . LYS A 1 188 ? -13.766 -16.989 15.805 1.00 34.84 188 LYS A CA 1
ATOM 1482 C C . LYS A 1 188 ? -15.124 -17.198 16.483 1.00 34.84 188 LYS A C 1
ATOM 1484 O O . LYS A 1 188 ? -15.639 -18.314 16.477 1.00 34.84 188 LYS A O 1
ATOM 1489 N N . ASN A 1 189 ? -15.731 -16.133 17.002 1.00 30.61 189 ASN A N 1
ATOM 1490 C CA . ASN A 1 189 ? -17.140 -16.150 17.375 1.00 30.61 189 ASN A CA 1
ATOM 1491 C C . ASN A 1 189 ? -17.942 -15.380 16.321 1.00 30.61 189 ASN A C 1
ATOM 1493 O O . ASN A 1 189 ? -17.863 -14.158 16.215 1.00 30.61 189 ASN A O 1
ATOM 1497 N N . LYS A 1 190 ? -18.665 -16.134 15.489 1.00 40.81 190 LYS A N 1
ATOM 1498 C CA . LY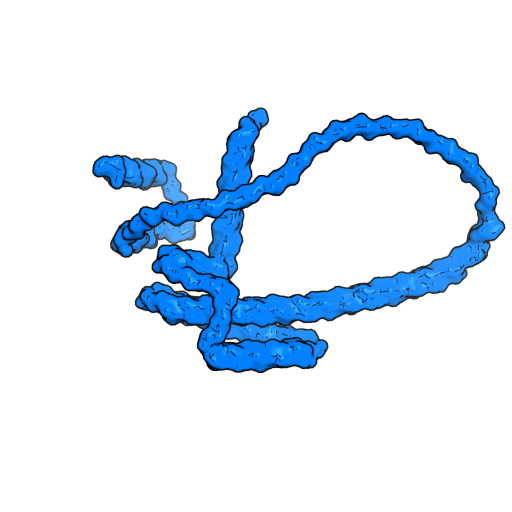S A 1 190 ? -19.525 -15.619 14.423 1.00 40.81 190 LYS A CA 1
ATOM 1499 C C . LYS A 1 190 ? -20.707 -14.880 15.055 1.00 40.81 190 LYS A C 1
ATOM 1501 O O . LYS A 1 190 ? -21.612 -15.521 15.581 1.00 40.81 190 LYS A O 1
ATOM 1506 N N . LYS A 1 191 ? -20.739 -13.552 14.951 1.00 37.78 191 LYS A N 1
ATOM 1507 C CA . LYS A 1 191 ? -21.991 -12.790 15.031 1.00 37.78 191 LYS A CA 1
ATOM 1508 C C . LYS A 1 191 ? -22.370 -12.346 13.621 1.00 37.78 191 LYS A C 1
ATOM 1510 O O . LYS A 1 191 ? -21.545 -11.803 12.895 1.00 37.78 191 LYS A O 1
ATOM 1515 N N . GLN A 1 192 ? -23.594 -12.688 13.227 1.00 38.09 192 GLN A N 1
ATOM 1516 C CA . GLN A 1 192 ? -24.191 -12.382 11.926 1.00 38.09 192 GLN A CA 1
ATOM 1517 C C . GLN A 1 192 ? -24.246 -10.859 11.704 1.00 38.09 192 GLN A C 1
ATOM 1519 O O . GLN A 1 192 ? -24.532 -10.138 12.663 1.00 38.09 192 GLN A O 1
ATOM 1524 N N . PRO A 1 193 ? -24.000 -10.343 10.485 1.00 41.97 193 PRO A N 1
ATOM 1525 C CA . PRO A 1 193 ? -24.104 -8.913 10.238 1.00 41.97 193 PRO A CA 1
ATOM 1526 C C . PRO A 1 193 ? -25.571 -8.477 10.122 1.00 41.97 193 PRO A C 1
ATOM 1528 O O . PRO A 1 193 ? -26.375 -9.094 9.422 1.00 41.97 193 PRO A O 1
ATOM 1531 N N . LEU A 1 194 ? -25.887 -7.385 10.821 1.00 40.28 194 LEU A N 1
ATOM 1532 C CA . LEU A 1 194 ? -27.122 -6.615 10.687 1.00 40.28 194 LEU A CA 1
ATOM 1533 C C . LEU A 1 194 ? -27.295 -6.128 9.239 1.00 40.28 194 LEU A C 1
ATOM 1535 O O . LEU A 1 194 ? -26.327 -5.777 8.562 1.00 40.28 194 LEU A O 1
ATOM 1539 N N . GLY A 1 195 ? -28.541 -6.142 8.763 1.00 33.81 195 GLY A N 1
ATOM 1540 C CA . GLY A 1 195 ? -28.896 -5.880 7.371 1.00 33.81 195 GLY A CA 1
ATOM 1541 C C . GLY A 1 195 ? -28.508 -4.482 6.876 1.00 33.81 195 GLY A C 1
ATOM 1542 O O . GLY A 1 195 ? -28.621 -3.483 7.586 1.00 33.81 195 GLY A O 1
ATOM 1543 N N . LEU A 1 196 ? -28.119 -4.425 5.599 1.00 42.56 196 LEU A N 1
ATOM 1544 C CA . LEU A 1 196 ? -27.657 -3.256 4.834 1.00 42.56 196 LEU A CA 1
ATOM 1545 C C . LEU A 1 196 ? -28.510 -1.975 4.952 1.00 42.56 196 LEU A C 1
ATOM 1547 O O . LEU A 1 196 ? -28.008 -0.896 4.653 1.00 42.56 196 LEU A O 1
ATOM 1551 N N . GLN A 1 197 ? -29.770 -2.049 5.384 1.00 42.62 197 GLN A N 1
ATOM 1552 C CA . GLN A 1 197 ? -30.628 -0.865 5.497 1.00 42.62 197 GLN A CA 1
ATOM 1553 C C . GLN A 1 197 ? -30.396 -0.045 6.776 1.00 42.62 197 GLN A C 1
ATOM 1555 O O . GLN A 1 197 ? -30.615 1.165 6.757 1.00 42.62 197 GLN A O 1
ATOM 1560 N N . GLU A 1 198 ? -29.887 -0.639 7.860 1.00 41.34 198 GLU A N 1
ATOM 1561 C CA . GLU A 1 198 ? -29.665 0.111 9.108 1.00 41.34 198 GLU A CA 1
ATOM 1562 C C . GLU A 1 198 ? -28.363 0.921 9.087 1.00 41.34 198 GLU A C 1
ATOM 1564 O O . GLU A 1 198 ? -28.314 2.048 9.583 1.00 41.34 198 GLU A O 1
ATOM 1569 N N . VAL A 1 199 ? -27.322 0.397 8.431 1.00 47.97 199 VAL A N 1
ATOM 1570 C CA . VAL A 1 199 ? -26.007 1.056 8.335 1.00 47.97 199 VAL A CA 1
ATOM 1571 C C . VAL A 1 199 ? -26.078 2.320 7.469 1.00 47.97 199 VAL A C 1
ATOM 1573 O O . VAL A 1 199 ? -25.454 3.333 7.785 1.00 47.97 199 VAL A O 1
ATOM 1576 N N . PHE A 1 200 ? -26.893 2.303 6.409 1.00 39.75 200 PHE A N 1
ATOM 1577 C CA . PHE A 1 200 ? -27.075 3.461 5.529 1.00 39.75 200 PHE A CA 1
ATOM 1578 C C . PHE A 1 200 ? -27.986 4.548 6.122 1.00 39.75 200 PHE A C 1
ATOM 1580 O O . PHE A 1 200 ? -27.798 5.725 5.809 1.00 39.75 200 PHE A O 1
ATOM 1587 N N . GLY A 1 201 ? -28.913 4.201 7.023 1.00 37.84 201 GLY A N 1
ATOM 1588 C CA . GLY A 1 201 ? -29.772 5.178 7.705 1.00 37.84 201 GLY A CA 1
ATOM 1589 C C . GLY A 1 201 ? -29.002 6.135 8.622 1.00 37.84 201 GLY A C 1
ATOM 1590 O O . GLY A 1 201 ? -29.379 7.296 8.764 1.00 37.84 201 GLY A O 1
ATOM 1591 N N . PHE A 1 202 ? -27.878 5.686 9.188 1.00 38.00 202 PHE A N 1
ATOM 1592 C CA . PHE A 1 202 ? -27.064 6.491 10.102 1.00 38.00 202 PHE A CA 1
ATOM 1593 C C . PHE A 1 202 ? -26.174 7.519 9.385 1.00 38.00 202 PHE A C 1
ATOM 1595 O O . PHE A 1 202 ? -25.831 8.551 9.960 1.00 38.00 202 PHE A O 1
ATOM 1602 N N . ALA A 1 203 ? -25.813 7.273 8.122 1.00 43.19 203 ALA A N 1
ATOM 1603 C CA . ALA A 1 203 ? -24.904 8.132 7.359 1.00 43.19 203 ALA A CA 1
ATOM 1604 C C . ALA A 1 203 ? -25.568 9.415 6.819 1.00 43.19 203 ALA A C 1
ATOM 1606 O O . ALA A 1 203 ? -24.870 10.374 6.496 1.00 43.19 203 ALA A O 1
ATOM 1607 N N . LEU A 1 204 ? -26.905 9.463 6.745 1.00 41.72 204 LEU A N 1
ATOM 1608 C CA . LEU A 1 204 ? -27.647 10.613 6.208 1.00 41.72 204 LEU A CA 1
ATOM 1609 C C . LEU A 1 204 ? -27.967 11.702 7.245 1.00 41.72 204 LEU A C 1
ATOM 1611 O O . LEU A 1 204 ? -28.420 12.777 6.862 1.00 41.72 204 LEU A O 1
ATOM 1615 N N . THR A 1 205 ? -27.713 11.468 8.536 1.00 43.97 205 THR A N 1
ATOM 1616 C CA . THR A 1 205 ? -28.010 12.435 9.612 1.00 43.97 205 THR A CA 1
ATOM 1617 C C . THR A 1 205 ? -26.771 13.006 10.297 1.00 43.97 205 THR A C 1
ATOM 1619 O O . THR A 1 205 ? -26.899 13.688 11.310 1.00 43.97 205 THR A O 1
ATOM 1622 N N . TRP A 1 206 ? -25.567 12.738 9.786 1.00 37.00 206 TRP A N 1
ATOM 1623 C CA . TRP A 1 206 ? -24.353 13.341 10.334 1.00 37.00 206 TRP A CA 1
ATOM 1624 C C . TRP A 1 206 ? -24.244 14.813 9.907 1.00 37.00 206 TRP A C 1
ATOM 1626 O O . TRP A 1 206 ? -24.183 15.087 8.703 1.00 37.00 206 TRP A O 1
ATOM 1636 N N . PRO A 1 207 ? -24.201 15.773 10.851 1.00 37.41 207 PRO A N 1
ATOM 1637 C CA . PRO A 1 207 ? -23.976 17.165 10.502 1.00 37.41 207 PRO A CA 1
ATOM 1638 C C . PRO A 1 207 ? -22.566 17.322 9.927 1.00 37.41 207 PRO A C 1
ATOM 1640 O O . PRO A 1 207 ? -21.592 16.740 10.416 1.00 37.41 207 PRO A O 1
ATOM 1643 N N . LYS A 1 208 ? -22.458 18.097 8.845 1.00 44.31 208 LYS A N 1
ATOM 1644 C CA . LYS A 1 208 ? -21.172 18.436 8.231 1.00 44.31 208 LYS A CA 1
ATOM 1645 C C . LYS A 1 208 ? -20.335 19.217 9.247 1.00 44.31 208 LYS A C 1
ATOM 1647 O O . LYS A 1 208 ? -20.858 20.042 9.989 1.00 44.31 208 LYS A O 1
ATOM 1652 N N . SER A 1 209 ? -19.036 18.932 9.282 1.00 41.34 209 SER A N 1
ATOM 1653 C CA . SER A 1 209 ? -18.066 19.492 10.230 1.00 41.34 209 SER A CA 1
ATOM 1654 C C . SER A 1 209 ? -18.216 21.012 10.393 1.00 41.34 209 SER A C 1
ATOM 1656 O O . SER A 1 209 ? -17.897 21.757 9.466 1.00 41.34 209 SER A O 1
ATOM 1658 N N . GLY A 1 210 ? -18.683 21.455 11.564 1.00 47.88 210 GLY A N 1
ATOM 1659 C CA . GLY A 1 210 ? -18.820 22.876 11.904 1.00 47.88 210 GLY A CA 1
ATOM 1660 C C . GLY A 1 210 ? -19.925 23.214 12.910 1.00 47.88 210 GLY A C 1
ATOM 1661 O O . GLY A 1 210 ? -19.846 24.263 13.538 1.00 47.88 210 GLY A O 1
ATOM 1662 N N . GLU A 1 211 ? -20.914 22.342 13.117 1.00 45.22 211 GLU A N 1
ATOM 1663 C CA . GLU A 1 211 ? -22.000 22.585 14.080 1.00 45.22 211 GLU A CA 1
ATOM 1664 C C . GLU A 1 211 ? -21.767 21.866 15.416 1.00 45.22 211 GLU A C 1
ATOM 1666 O O . GLU A 1 211 ? -21.556 20.654 15.483 1.00 45.22 211 GLU A O 1
ATOM 1671 N N . SER A 1 212 ? -21.803 22.633 16.504 1.00 45.88 212 SER A N 1
ATOM 1672 C CA . SER A 1 212 ? -21.733 22.145 17.878 1.00 45.88 212 SER A CA 1
ATOM 1673 C C . SER A 1 212 ? -23.064 21.508 18.284 1.00 45.88 212 SER A C 1
ATOM 1675 O O . SER A 1 212 ? -24.051 22.193 18.539 1.00 45.88 212 SER A O 1
ATOM 1677 N N . ILE A 1 213 ? -23.086 20.177 18.379 1.00 53.72 213 ILE A N 1
ATOM 1678 C CA . ILE A 1 213 ? -24.247 19.423 18.871 1.00 53.72 213 ILE A CA 1
ATOM 1679 C C . ILE A 1 213 ? -24.367 19.620 20.387 1.00 53.72 213 ILE A C 1
ATOM 1681 O O . ILE A 1 213 ? -23.395 19.461 21.132 1.00 53.72 213 ILE A O 1
ATOM 1685 N N . SER A 1 214 ? -25.570 19.948 20.860 1.00 56.81 214 SER A N 1
ATOM 1686 C CA . SER A 1 214 ? -25.839 20.129 22.287 1.00 56.81 214 SER A CA 1
ATOM 1687 C C . SER A 1 214 ? -25.743 18.797 23.053 1.00 56.81 214 SER A C 1
ATOM 1689 O O . SER A 1 214 ? -26.179 17.747 22.580 1.00 56.81 214 SER A O 1
ATOM 1691 N N . LEU A 1 215 ? -25.221 18.813 24.287 1.00 50.22 215 LEU A N 1
ATOM 1692 C CA . LEU A 1 215 ? -25.108 17.619 25.151 1.00 50.22 215 LEU A CA 1
ATOM 1693 C C . LEU A 1 215 ? -26.455 16.900 25.394 1.00 50.22 215 LEU A C 1
ATOM 1695 O O . LEU A 1 215 ? -26.482 15.702 25.687 1.00 50.22 215 LEU A O 1
ATOM 1699 N N . SER A 1 216 ? -27.580 17.602 25.242 1.00 54.50 216 SER A N 1
ATOM 1700 C CA . SER A 1 216 ? -28.933 17.036 25.298 1.00 54.50 216 SER A CA 1
ATOM 1701 C C . SER A 1 216 ? -29.273 16.121 24.114 1.00 54.50 216 SER A C 1
ATOM 1703 O O . SER A 1 216 ? -30.036 15.168 24.284 1.00 54.50 216 SER A O 1
ATOM 1705 N N . GLU A 1 217 ? -28.692 16.349 22.936 1.00 56.66 217 GLU A N 1
ATOM 1706 C CA . GLU A 1 217 ? -28.888 15.511 21.744 1.00 56.66 217 GLU A CA 1
ATOM 1707 C C . GLU A 1 217 ? -28.080 14.217 21.805 1.00 56.66 217 GLU A C 1
ATOM 1709 O O . GLU A 1 217 ? -28.606 13.143 21.508 1.00 56.66 217 GLU A O 1
ATOM 1714 N N . VAL A 1 218 ? -26.849 14.289 22.314 1.00 57.06 218 VAL A N 1
ATOM 1715 C CA . VAL A 1 218 ? -26.004 13.106 22.538 1.00 57.06 218 VAL A CA 1
ATOM 1716 C C . VAL A 1 218 ? -26.671 12.141 23.530 1.00 57.06 218 VAL A C 1
ATOM 1718 O O . VAL A 1 218 ? -26.700 10.928 23.312 1.00 57.06 218 VAL A O 1
ATOM 1721 N N . LYS A 1 219 ? -27.311 12.669 24.585 1.00 58.38 219 LYS A N 1
ATOM 1722 C CA . LYS A 1 219 ? -28.068 11.861 25.561 1.00 58.38 219 LYS A CA 1
ATOM 1723 C C . LYS A 1 219 ? -29.329 11.210 24.976 1.00 58.38 219 LYS A C 1
ATOM 1725 O O . LYS A 1 219 ? -29.665 10.090 25.370 1.00 58.38 219 LYS A O 1
ATOM 1730 N N . LYS A 1 220 ? -30.012 11.857 24.024 1.00 61.34 220 LYS A N 1
ATOM 1731 C CA . LYS A 1 220 ? -31.164 11.271 23.307 1.00 61.34 220 LYS A CA 1
ATOM 1732 C C . LYS A 1 220 ? -30.758 10.127 22.374 1.00 61.34 220 LYS A C 1
ATOM 1734 O O . LYS A 1 220 ? -31.506 9.164 22.236 1.00 61.34 220 LYS A O 1
ATOM 1739 N N . LEU A 1 221 ? -29.576 10.205 21.766 1.00 55.44 221 LEU A N 1
ATOM 1740 C CA . LEU A 1 221 ? -29.057 9.146 20.894 1.00 55.44 221 LEU A CA 1
ATOM 1741 C C . LEU A 1 221 ? -28.617 7.911 21.696 1.00 55.44 221 LEU A C 1
ATOM 1743 O O . LEU A 1 221 ? -28.952 6.788 21.325 1.00 55.44 221 LEU A O 1
ATOM 1747 N N . SER A 1 222 ? -27.977 8.110 22.853 1.00 47.34 222 SER A N 1
ATOM 1748 C CA . SER A 1 222 ? -27.593 7.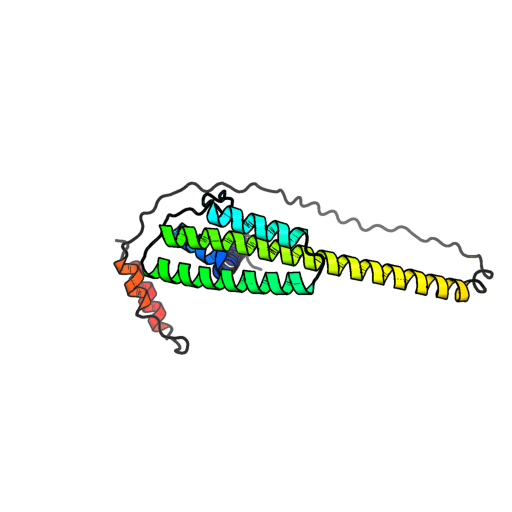012 23.755 1.00 47.34 222 SER A CA 1
ATOM 1749 C C . SER A 1 222 ? -28.803 6.250 24.320 1.00 47.34 222 SER A C 1
ATOM 1751 O O . SER A 1 222 ? -28.772 5.025 24.418 1.00 47.34 222 SER A O 1
ATOM 1753 N N . SER A 1 223 ? -29.909 6.942 24.611 1.00 45.62 223 SER A N 1
ATOM 1754 C CA . SER A 1 223 ? -31.129 6.317 25.149 1.00 45.62 223 SER A CA 1
ATOM 1755 C C . SER A 1 223 ? -31.976 5.569 24.106 1.00 45.62 223 SER A C 1
ATOM 1757 O O . SER A 1 223 ? -32.816 4.754 24.486 1.00 45.62 223 SER A O 1
ATOM 1759 N N . ARG A 1 224 ? -31.742 5.783 22.803 1.00 47.84 224 ARG A N 1
ATOM 1760 C CA . ARG A 1 224 ? -32.391 5.026 21.715 1.00 47.84 224 ARG A CA 1
ATOM 1761 C C . ARG A 1 224 ? -31.710 3.686 21.424 1.00 47.84 224 ARG A C 1
ATOM 1763 O O . ARG A 1 224 ? -32.399 2.738 21.066 1.00 47.84 224 ARG A O 1
ATOM 1770 N N . SER A 1 225 ? -30.397 3.591 21.642 1.00 43.59 225 SER A N 1
ATOM 1771 C CA . SER A 1 225 ? -29.635 2.343 21.470 1.00 43.59 225 SER A CA 1
ATOM 1772 C C . SER A 1 225 ? -30.047 1.263 22.485 1.00 43.59 225 SER A C 1
ATOM 1774 O O . SER A 1 225 ? -30.220 0.101 22.134 1.00 43.59 225 SER A O 1
ATOM 1776 N N . ASN A 1 226 ? -30.350 1.658 23.726 1.00 41.81 226 ASN A N 1
ATOM 1777 C CA . ASN A 1 226 ? -30.743 0.726 24.793 1.00 41.81 226 ASN A CA 1
ATOM 1778 C C . ASN A 1 226 ? -32.196 0.217 24.711 1.00 41.81 226 ASN A C 1
ATOM 1780 O O . ASN A 1 226 ? -32.638 -0.463 25.628 1.00 41.81 226 ASN A O 1
ATOM 1784 N N . ARG A 1 227 ? -32.954 0.540 23.652 1.00 42.31 227 ARG A N 1
ATOM 1785 C CA . ARG A 1 227 ? -34.341 0.066 23.470 1.00 42.31 227 ARG A CA 1
ATOM 1786 C C . ARG A 1 227 ? -34.484 -1.028 22.399 1.00 42.31 227 ARG A C 1
ATOM 1788 O O . ARG A 1 227 ? -35.602 -1.407 22.087 1.00 42.31 227 ARG A O 1
ATOM 1795 N N . SER A 1 228 ? -33.373 -1.523 21.844 1.00 39.25 228 SER A N 1
ATOM 1796 C CA . SER A 1 228 ? -33.371 -2.620 20.852 1.00 39.25 228 SER A CA 1
ATOM 1797 C C . SER A 1 228 ? -32.765 -3.923 21.392 1.00 39.25 228 SER A C 1
ATOM 1799 O O . SER A 1 228 ? -32.403 -4.805 20.619 1.00 39.25 228 SER A O 1
ATOM 1801 N N . VAL A 1 229 ? -32.632 -4.039 22.717 1.00 45.69 229 VAL A N 1
ATOM 1802 C CA . VAL A 1 229 ? -32.252 -5.279 23.406 1.00 45.69 229 VAL A CA 1
ATOM 1803 C C . VAL A 1 229 ? -33.281 -5.553 24.502 1.00 45.69 229 VAL A C 1
ATOM 1805 O O . VAL A 1 229 ? -32.976 -5.424 25.680 1.00 45.69 229 VAL A O 1
ATOM 1808 N N . GLU A 1 230 ? -34.508 -5.854 24.089 1.00 35.12 230 GLU A N 1
ATOM 1809 C CA . GLU A 1 230 ? -35.515 -6.627 24.833 1.00 35.12 230 GLU A CA 1
ATOM 1810 C C . GLU A 1 230 ? -36.378 -7.391 23.824 1.00 35.12 230 GLU A C 1
ATOM 1812 O O . GLU A 1 230 ? -36.746 -6.782 22.791 1.00 35.12 230 GLU A O 1
#

Foldseek 3Di:
DDDPVVVVVVVVVVVVVVVVCVQCVDLLSVLQVVLVVVVHHQPLPDDPPDPVLVVVLVVLVVCLVPDPDLVVLVVSLVVLVVVLVVLSVQLVVCVVVVNSVSNSVSSNSNSSSVVSNVSSVVVNVVVVVVVVVVVVVVVVVVVVVVVCVVCVVPPPDDDDDDDDDDDDDDDDDDDDDPDPDDDDDDDDDDDDDDDPPVVVVVVVPDDDPDDDDDPVVVVVVVVVVVPPPD